Protein AF-A0A7V5NB70-F1 (afdb_monomer_lite)

pLDDT: mean 88.49, std 13.44, range [43.94, 98.56]

Structure (mmCIF, N/CA/C/O backbone):
data_AF-A0A7V5NB70-F1
#
_entry.id   AF-A0A7V5NB70-F1
#
loop_
_atom_site.group_PDB
_atom_site.id
_atom_site.type_symbol
_atom_site.label_atom_id
_atom_site.label_alt_id
_atom_site.label_comp_id
_atom_site.label_asym_id
_atom_site.label_entity_id
_atom_site.label_seq_id
_atom_site.pdbx_PDB_ins_code
_atom_site.Cartn_x
_atom_site.Cartn_y
_atom_site.Cartn_z
_atom_site.occupancy
_atom_site.B_iso_or_equiv
_atom_site.auth_seq_id
_atom_site.auth_comp_id
_atom_site.auth_asym_id
_atom_site.auth_atom_id
_atom_site.pdbx_PDB_model_num
ATOM 1 N N . MET A 1 1 ? -14.760 -0.299 61.548 1.00 48.09 1 MET A N 1
ATOM 2 C CA . MET A 1 1 ? -14.902 -1.363 60.528 1.00 48.09 1 MET A CA 1
ATOM 3 C C . MET A 1 1 ? -13.536 -1.538 59.882 1.00 48.09 1 MET A C 1
ATOM 5 O O . MET A 1 1 ? -13.104 -0.614 59.210 1.00 48.09 1 MET A O 1
ATOM 9 N N . SER A 1 2 ? -12.818 -2.623 60.186 1.00 69.44 2 SER A N 1
ATOM 10 C CA . SER A 1 2 ? -11.450 -2.860 59.695 1.00 69.44 2 SER A CA 1
ATOM 11 C C . SER A 1 2 ? -11.445 -3.255 58.216 1.00 69.44 2 SER A C 1
ATOM 13 O O . SER A 1 2 ? -12.405 -3.852 57.715 1.00 69.44 2 SER A O 1
ATOM 15 N N . LEU A 1 3 ? -10.385 -2.895 57.488 1.00 78.44 3 LEU A N 1
ATOM 16 C CA . LEU A 1 3 ? -10.242 -3.279 56.084 1.00 78.44 3 LEU A CA 1
ATOM 17 C C . LEU A 1 3 ? -9.806 -4.750 55.989 1.00 78.44 3 LEU A C 1
ATOM 19 O O . LEU A 1 3 ? -8.885 -5.192 56.665 1.00 78.44 3 LEU A O 1
ATOM 23 N N . LEU A 1 4 ? -10.446 -5.528 55.110 1.00 85.19 4 LEU A N 1
ATOM 24 C CA . LEU A 1 4 ? -10.003 -6.899 54.826 1.00 85.19 4 LEU A CA 1
ATOM 25 C C . LEU A 1 4 ? -8.572 -6.883 54.245 1.00 85.19 4 LEU A C 1
ATOM 27 O O . LEU A 1 4 ? -8.359 -6.245 53.212 1.00 85.19 4 LEU A O 1
ATOM 31 N N . TYR A 1 5 ? -7.625 -7.584 54.873 1.00 90.44 5 TYR A N 1
ATOM 32 C CA . TYR A 1 5 ? -6.193 -7.543 54.524 1.00 90.44 5 TYR A CA 1
ATOM 33 C C . TYR A 1 5 ? -5.637 -6.110 54.494 1.00 90.44 5 TYR A C 1
ATOM 35 O O . TYR A 1 5 ? -5.127 -5.634 53.476 1.00 90.44 5 TYR A O 1
ATOM 43 N N . GLU A 1 6 ? -5.858 -5.367 55.579 1.00 91.06 6 GLU A N 1
ATOM 44 C CA . GLU A 1 6 ? -5.493 -3.954 55.692 1.00 91.06 6 GLU A CA 1
ATOM 45 C C . GLU A 1 6 ? -3.995 -3.723 55.478 1.00 91.06 6 GLU A C 1
ATOM 47 O O . GLU A 1 6 ? -3.623 -2.963 54.583 1.00 91.06 6 GLU A O 1
ATOM 52 N N . LYS A 1 7 ? -3.147 -4.432 56.232 1.00 93.31 7 LYS A N 1
ATOM 53 C CA . LYS A 1 7 ? -1.685 -4.312 56.162 1.00 93.31 7 LYS A CA 1
ATOM 54 C C . LYS A 1 7 ? -1.169 -4.588 54.749 1.00 93.31 7 LYS A C 1
ATOM 56 O O . LYS A 1 7 ? -0.453 -3.772 54.179 1.00 93.31 7 LYS A O 1
ATOM 61 N N . GLU A 1 8 ? -1.591 -5.696 54.150 1.00 94.62 8 GLU A N 1
ATOM 62 C CA . GLU A 1 8 ? -1.197 -6.083 52.795 1.00 94.62 8 GLU A CA 1
ATOM 63 C C . GLU A 1 8 ? -1.700 -5.075 51.759 1.00 94.62 8 GLU A C 1
ATOM 65 O O . GLU A 1 8 ? -0.982 -4.725 50.826 1.00 94.62 8 GLU A O 1
ATOM 70 N N . SER A 1 9 ? -2.922 -4.560 51.931 1.00 95.25 9 SER A N 1
ATOM 71 C CA . SER A 1 9 ? -3.478 -3.530 51.050 1.00 95.25 9 SER A CA 1
ATOM 72 C C . SER A 1 9 ? -2.650 -2.243 51.084 1.00 95.25 9 SER A C 1
ATOM 74 O O . SER A 1 9 ? -2.487 -1.606 50.040 1.00 95.25 9 SER A O 1
ATOM 76 N N . TYR A 1 10 ? -2.143 -1.846 52.255 1.00 95.81 10 TYR A N 1
ATOM 77 C CA . TYR A 1 10 ? -1.253 -0.693 52.389 1.00 95.81 10 TYR A CA 1
ATOM 78 C C . TYR A 1 10 ? 0.088 -0.935 51.696 1.00 95.81 10 TYR A C 1
ATOM 80 O O . TYR A 1 10 ? 0.505 -0.092 50.899 1.00 95.81 10 TYR A O 1
ATOM 88 N N . GLU A 1 11 ? 0.709 -2.096 51.909 1.00 97.12 11 GLU A N 1
ATOM 89 C CA . GLU A 1 11 ? 1.990 -2.426 51.277 1.00 97.12 11 GLU A CA 1
ATOM 90 C C . GLU A 1 11 ? 1.893 -2.521 49.753 1.00 97.12 11 GLU A C 1
ATOM 92 O O . GLU A 1 11 ? 2.720 -1.945 49.048 1.00 97.12 11 GLU A O 1
ATOM 97 N N . ILE A 1 12 ? 0.839 -3.154 49.222 1.00 97.31 12 ILE A N 1
ATOM 98 C CA . ILE A 1 12 ? 0.608 -3.247 47.772 1.00 97.31 12 ILE A CA 1
ATOM 99 C C . ILE A 1 12 ? 0.463 -1.853 47.158 1.00 97.31 12 ILE A C 1
ATOM 101 O O . ILE A 1 12 ? 1.056 -1.553 46.120 1.00 97.31 12 ILE A O 1
ATOM 105 N N . ARG A 1 13 ? -0.313 -0.969 47.795 1.00 97.44 13 ARG A N 1
ATOM 106 C CA . ARG A 1 13 ? -0.483 0.407 47.308 1.00 97.44 13 ARG A CA 1
ATOM 107 C C . ARG A 1 13 ? 0.825 1.183 47.375 1.00 97.44 13 ARG A C 1
ATOM 109 O O . ARG A 1 13 ? 1.147 1.876 46.413 1.00 97.44 13 ARG A O 1
ATOM 116 N N . GLY A 1 14 ? 1.563 1.053 48.475 1.00 96.62 14 GLY A N 1
ATOM 117 C CA . GLY A 1 14 ? 2.875 1.668 48.654 1.00 96.62 14 GLY A CA 1
ATOM 118 C C . GLY A 1 14 ? 3.860 1.241 47.567 1.00 96.62 14 GLY A C 1
ATOM 119 O O . GLY A 1 14 ? 4.487 2.101 46.953 1.00 96.62 14 GLY A O 1
ATOM 120 N N . ALA A 1 15 ? 3.919 -0.059 47.267 1.00 97.31 15 ALA A N 1
ATOM 121 C CA . ALA A 1 15 ? 4.733 -0.610 46.187 1.00 97.31 15 ALA A CA 1
ATOM 122 C C . ALA A 1 15 ? 4.370 0.010 44.832 1.00 97.31 15 ALA A C 1
ATOM 124 O O . ALA A 1 15 ? 5.238 0.489 44.110 1.00 97.31 15 ALA A O 1
ATOM 125 N N . CYS A 1 16 ? 3.077 0.090 44.511 1.00 97.06 16 CYS A N 1
ATOM 126 C CA . CYS A 1 16 ? 2.624 0.668 43.246 1.00 97.06 16 CYS A CA 1
ATOM 127 C C . CYS A 1 16 ? 2.989 2.150 43.105 1.00 97.06 16 CYS A C 1
ATOM 129 O O . CYS A 1 16 ?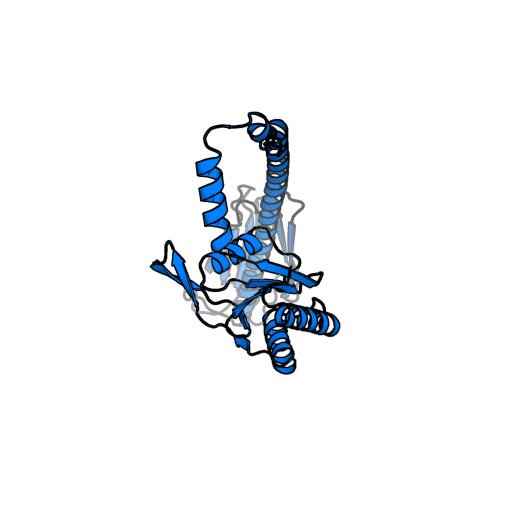 3.399 2.575 42.028 1.00 97.06 16 CYS A O 1
ATOM 131 N N . PHE A 1 17 ? 2.859 2.938 44.177 1.00 96.75 17 PHE A N 1
ATOM 132 C CA . PHE A 1 17 ? 3.277 4.342 44.167 1.00 96.75 17 PHE A CA 1
ATOM 133 C C . PHE A 1 17 ? 4.790 4.495 44.014 1.00 96.75 17 PHE A C 1
ATOM 135 O O . PHE A 1 17 ? 5.224 5.388 43.291 1.00 96.75 17 PHE A O 1
ATOM 142 N N . TRP A 1 18 ? 5.578 3.629 44.656 1.00 95.88 18 TRP A N 1
ATOM 143 C CA . TRP A 1 18 ? 7.033 3.629 44.519 1.00 95.88 18 TRP A CA 1
ATOM 144 C C . TRP A 1 18 ? 7.457 3.345 43.076 1.00 95.88 18 TRP A C 1
ATOM 146 O O . TRP A 1 18 ? 8.165 4.148 42.476 1.00 95.88 18 TRP A O 1
ATOM 156 N N . ILE A 1 19 ? 6.923 2.273 42.479 1.00 94.75 19 ILE A N 1
ATOM 157 C CA . ILE A 1 19 ? 7.176 1.926 41.074 1.00 94.75 19 ILE A CA 1
ATOM 158 C C . ILE A 1 19 ? 6.726 3.047 40.135 1.00 94.75 19 ILE A C 1
ATOM 160 O O . ILE A 1 19 ? 7.449 3.405 39.214 1.00 94.75 19 ILE A O 1
ATOM 164 N N . TRP A 1 20 ? 5.560 3.648 40.371 1.00 94.44 20 TRP A N 1
ATOM 165 C CA . TRP A 1 20 ? 5.088 4.757 39.544 1.00 94.44 20 TRP A CA 1
ATOM 166 C C . TRP A 1 20 ? 5.986 5.994 39.632 1.00 94.44 20 TRP A C 1
ATOM 168 O O . TRP A 1 20 ? 6.194 6.659 38.621 1.00 94.44 20 TRP A O 1
ATOM 178 N N . LYS A 1 21 ? 6.523 6.304 40.818 1.00 92.94 21 LYS A N 1
ATOM 179 C CA . LYS A 1 21 ? 7.452 7.425 41.008 1.00 92.94 21 LYS A CA 1
ATOM 180 C C . LYS A 1 21 ? 8.759 7.213 40.240 1.00 92.94 21 LYS A C 1
ATOM 182 O O . LYS A 1 21 ? 9.292 8.179 39.710 1.00 92.94 21 LYS A O 1
ATOM 187 N N . GLU A 1 22 ? 9.237 5.974 40.185 1.00 91.31 22 GLU A N 1
ATOM 188 C CA . GLU A 1 22 ? 10.497 5.617 39.528 1.00 91.31 22 GLU A CA 1
ATOM 189 C C . GLU A 1 22 ? 10.354 5.496 38.000 1.00 91.31 22 GLU A C 1
ATOM 191 O O . GLU A 1 22 ? 11.174 6.014 37.249 1.00 91.31 22 GLU A O 1
ATOM 196 N N . PHE A 1 23 ? 9.293 4.834 37.524 1.00 85.56 23 PHE A N 1
ATOM 197 C CA . PHE A 1 23 ? 9.146 4.447 36.114 1.00 85.56 23 PHE A CA 1
ATOM 198 C C . PHE A 1 23 ? 8.130 5.295 35.328 1.00 85.56 23 PHE A C 1
ATOM 200 O O . PHE A 1 23 ? 8.196 5.372 34.100 1.00 85.56 23 PHE A O 1
ATOM 207 N N . GLY A 1 24 ? 7.156 5.926 35.987 1.00 83.12 24 GLY A N 1
ATOM 208 C CA . GLY A 1 24 ? 6.053 6.606 35.302 1.00 83.12 24 GLY A CA 1
ATOM 209 C C . GLY A 1 24 ? 5.276 5.684 34.346 1.00 83.12 24 GLY A C 1
ATOM 210 O O . GLY A 1 24 ? 5.093 4.496 34.611 1.00 83.12 24 GLY A O 1
ATOM 211 N N . SER A 1 25 ? 4.800 6.234 33.222 1.00 80.88 25 SER A N 1
ATOM 212 C CA . SER A 1 25 ? 3.939 5.539 32.245 1.00 80.88 25 SER A CA 1
ATOM 213 C C . SER A 1 25 ? 4.661 4.986 31.010 1.00 80.88 25 SER A C 1
ATOM 215 O O . SER A 1 25 ? 3.999 4.552 30.071 1.00 80.88 25 SER A O 1
ATOM 217 N N . ALA A 1 26 ? 5.993 5.070 30.942 1.00 76.31 26 ALA A N 1
ATOM 218 C CA . ALA A 1 26 ? 6.741 4.861 29.694 1.00 76.31 26 ALA A CA 1
ATOM 219 C C . ALA A 1 26 ? 7.169 3.403 29.439 1.00 76.31 26 ALA A C 1
ATOM 221 O O . ALA A 1 26 ? 7.707 3.088 28.377 1.00 76.31 26 ALA A O 1
ATOM 222 N N . PHE A 1 27 ? 6.954 2.507 30.402 1.00 87.31 27 PHE A N 1
ATOM 223 C CA . PHE A 1 27 ? 7.506 1.155 30.366 1.00 87.31 27 PHE A CA 1
ATOM 224 C C . PHE A 1 27 ? 6.474 0.108 29.950 1.00 87.31 27 PHE A C 1
ATOM 226 O O . PHE A 1 27 ? 5.284 0.211 30.240 1.00 87.31 27 PHE A O 1
ATOM 233 N N . LYS A 1 28 ? 6.960 -0.946 29.282 1.00 90.38 28 LYS A N 1
ATOM 234 C CA . LYS A 1 28 ? 6.149 -2.115 28.922 1.00 90.38 28 LYS A CA 1
ATOM 235 C C . LYS A 1 28 ? 5.621 -2.804 30.183 1.00 90.38 28 LYS A C 1
ATOM 237 O O . LYS A 1 28 ? 6.343 -2.923 31.172 1.00 90.38 28 LYS A O 1
ATOM 242 N N . GLU A 1 29 ? 4.409 -3.349 30.096 1.00 91.56 29 GLU A N 1
ATOM 243 C CA . GLU A 1 29 ? 3.735 -4.057 31.195 1.00 91.56 29 GLU A CA 1
ATOM 244 C C . GLU A 1 29 ? 4.616 -5.136 31.837 1.00 91.56 29 GLU A C 1
ATOM 246 O O . GLU A 1 29 ? 4.706 -5.210 33.055 1.00 91.56 29 GLU A O 1
ATOM 251 N N . SER A 1 30 ? 5.357 -5.901 31.031 1.00 92.88 30 SER A N 1
ATOM 252 C CA . SER A 1 30 ? 6.255 -6.957 31.513 1.00 92.88 30 SER A CA 1
ATOM 253 C C . SER A 1 30 ? 7.435 -6.454 32.351 1.00 92.88 30 SER A C 1
ATOM 255 O O . SER A 1 30 ? 7.943 -7.189 33.194 1.00 92.88 30 SER A O 1
ATOM 257 N N . ILE A 1 31 ? 7.891 -5.218 32.132 1.00 93.56 31 ILE A N 1
ATOM 258 C CA . ILE A 1 31 ? 8.956 -4.599 32.933 1.00 93.56 31 ILE A CA 1
ATOM 259 C C . ILE A 1 31 ? 8.376 -4.158 34.277 1.00 93.56 31 ILE A C 1
ATOM 261 O O . ILE A 1 31 ? 8.946 -4.455 35.325 1.00 93.56 31 ILE A O 1
ATOM 265 N N . ILE A 1 32 ? 7.209 -3.511 34.242 1.00 94.50 32 ILE A N 1
ATOM 266 C CA . ILE A 1 32 ? 6.489 -3.056 35.436 1.00 94.50 32 ILE A CA 1
ATOM 267 C C . ILE A 1 32 ? 6.098 -4.246 36.319 1.00 94.50 32 ILE A C 1
ATOM 269 O O . ILE A 1 32 ? 6.251 -4.188 37.536 1.00 94.50 32 ILE A O 1
ATOM 273 N N . ASP A 1 33 ? 5.647 -5.343 35.715 1.00 94.75 33 ASP A N 1
ATOM 274 C CA . ASP A 1 33 ? 5.276 -6.575 36.409 1.00 94.75 33 ASP A CA 1
ATOM 275 C C . ASP A 1 33 ? 6.451 -7.188 37.192 1.00 94.75 33 ASP A C 1
ATOM 277 O O . ASP A 1 33 ? 6.305 -7.561 38.364 1.00 94.75 33 ASP A O 1
ATOM 281 N N . LYS A 1 34 ? 7.643 -7.230 36.583 1.00 95.31 34 LYS A N 1
ATOM 282 C CA . LYS A 1 34 ? 8.873 -7.677 37.252 1.00 95.31 34 LYS A CA 1
ATOM 283 C C . LYS A 1 34 ? 9.265 -6.731 38.382 1.00 95.31 34 LYS A C 1
ATOM 285 O O . LYS A 1 34 ? 9.475 -7.186 39.501 1.00 95.31 34 LYS A O 1
ATOM 290 N N . ALA A 1 35 ? 9.279 -5.424 38.122 1.00 95.19 35 ALA A N 1
ATOM 291 C CA . ALA A 1 35 ? 9.637 -4.424 39.125 1.00 95.19 35 ALA A CA 1
ATOM 292 C C . ALA A 1 35 ? 8.691 -4.456 40.340 1.00 95.19 35 ALA A C 1
ATOM 294 O O . ALA A 1 35 ? 9.138 -4.400 41.484 1.00 95.19 35 ALA A O 1
ATOM 295 N N . LEU A 1 36 ? 7.384 -4.619 40.106 1.00 96.19 36 LEU A N 1
ATOM 296 C CA . LEU A 1 36 ? 6.410 -4.750 41.186 1.00 96.19 36 LEU A CA 1
ATOM 297 C C . LEU A 1 36 ? 6.621 -6.035 41.997 1.00 96.19 36 LEU A C 1
ATOM 299 O O . LEU A 1 36 ? 6.418 -6.015 43.206 1.00 96.19 36 LEU A O 1
ATOM 303 N N . THR A 1 37 ? 7.033 -7.135 41.362 1.00 97.12 37 THR A N 1
ATOM 304 C CA . THR A 1 37 ? 7.363 -8.381 42.078 1.00 97.12 37 THR A CA 1
ATOM 305 C C . THR A 1 37 ? 8.467 -8.138 43.099 1.00 97.12 37 THR A C 1
ATOM 307 O O . THR A 1 37 ? 8.270 -8.422 44.278 1.00 97.12 37 THR A O 1
ATOM 310 N N . GLU A 1 38 ? 9.587 -7.563 42.660 1.00 97.38 38 GLU A N 1
ATOM 311 C CA . GLU A 1 38 ? 10.740 -7.285 43.522 1.00 97.38 38 GLU A CA 1
ATOM 312 C C . GLU A 1 38 ? 10.369 -6.345 44.675 1.00 97.38 38 GLU A C 1
ATOM 314 O O . GLU A 1 38 ? 10.707 -6.598 45.830 1.00 97.38 38 GLU A O 1
ATOM 319 N N . GLU A 1 39 ? 9.596 -5.292 44.395 1.00 97.19 39 GLU A N 1
ATOM 320 C CA . GLU A 1 39 ? 9.185 -4.330 45.420 1.00 97.19 39 GLU A CA 1
ATOM 321 C C . GLU A 1 39 ? 8.223 -4.937 46.454 1.00 97.19 39 GLU A C 1
ATOM 323 O O . GLU A 1 39 ? 8.312 -4.623 47.643 1.00 97.19 39 GLU A O 1
ATOM 328 N N . LEU A 1 40 ? 7.313 -5.824 46.037 1.00 97.38 40 LEU A N 1
ATOM 329 C CA . LEU A 1 40 ? 6.420 -6.533 46.957 1.00 97.38 40 LEU A CA 1
ATOM 330 C C . LEU A 1 40 ? 7.192 -7.538 47.828 1.00 97.38 40 LEU A C 1
ATOM 332 O O . LEU A 1 40 ? 6.956 -7.593 49.037 1.00 97.38 40 LEU A O 1
ATOM 336 N N . LEU A 1 41 ? 8.140 -8.283 47.247 1.00 96.88 41 LEU A N 1
ATOM 337 C CA . LEU A 1 41 ? 9.017 -9.196 47.991 1.00 96.88 41 LEU A CA 1
ATOM 338 C C . LEU A 1 41 ? 9.869 -8.435 49.017 1.00 96.88 41 LEU A C 1
ATOM 340 O O . LEU A 1 41 ? 9.935 -8.830 50.181 1.00 96.88 41 LEU A O 1
ATOM 344 N N . ARG A 1 42 ? 10.446 -7.291 48.626 1.00 96.44 42 ARG A N 1
ATOM 345 C CA . ARG A 1 42 ? 11.231 -6.409 49.509 1.00 96.44 42 ARG A CA 1
ATOM 346 C C . ARG A 1 42 ? 10.427 -5.897 50.707 1.00 96.44 42 ARG A C 1
ATOM 348 O O . ARG A 1 42 ? 10.988 -5.678 51.777 1.00 96.44 42 ARG A O 1
ATOM 355 N N . ARG A 1 43 ? 9.111 -5.731 50.550 1.00 96.44 43 ARG A N 1
ATOM 356 C CA . ARG A 1 43 ? 8.170 -5.348 51.620 1.00 96.44 43 ARG A CA 1
ATOM 357 C C . ARG A 1 43 ? 7.736 -6.521 52.507 1.00 96.44 43 ARG A C 1
ATOM 359 O O . ARG A 1 43 ? 6.870 -6.355 53.363 1.00 96.44 43 ARG A O 1
ATOM 366 N N . GLY A 1 44 ? 8.326 -7.702 52.319 1.00 94.50 44 GLY A N 1
ATOM 367 C CA . GLY A 1 44 ? 8.055 -8.897 53.117 1.00 94.50 44 GLY A CA 1
ATOM 368 C C . GLY A 1 44 ? 6.756 -9.612 52.744 1.00 94.50 44 GLY A C 1
ATOM 369 O O . GLY A 1 44 ? 6.223 -10.366 53.557 1.00 94.50 44 GLY A O 1
ATOM 370 N N . LEU A 1 45 ? 6.218 -9.371 51.545 1.00 96.56 45 LEU A N 1
ATOM 371 C CA . LEU A 1 45 ? 5.043 -10.079 51.042 1.00 96.56 45 LEU A CA 1
ATOM 372 C C . LEU A 1 45 ? 5.468 -11.317 50.248 1.00 96.56 45 LEU A C 1
ATOM 374 O O . LEU A 1 45 ? 6.416 -11.271 49.471 1.00 96.56 45 LEU A O 1
ATOM 378 N N . LYS A 1 46 ? 4.723 -12.415 50.381 1.00 96.69 46 LYS A N 1
ATOM 379 C CA . LYS A 1 46 ? 4.856 -13.586 49.509 1.00 96.69 46 LYS A CA 1
ATOM 380 C C . LYS A 1 46 ? 4.166 -13.285 48.182 1.00 96.69 46 LYS A C 1
ATOM 382 O O . LYS A 1 46 ? 2.986 -12.933 48.185 1.00 96.69 46 LYS A O 1
ATOM 387 N N . VAL A 1 47 ? 4.867 -13.457 47.064 1.00 96.38 47 VAL A N 1
ATOM 388 C CA . VAL A 1 47 ? 4.332 -13.207 45.718 1.00 96.38 47 VAL A CA 1
ATOM 389 C C . VAL A 1 47 ? 4.473 -14.457 44.862 1.00 96.38 47 VAL A C 1
ATOM 391 O O . VAL A 1 47 ? 5.568 -14.988 44.705 1.00 96.38 47 VAL A O 1
ATOM 394 N N . GLU A 1 48 ? 3.367 -14.905 44.278 1.00 95.31 48 GLU A N 1
ATOM 395 C CA . GLU A 1 48 ? 3.341 -15.984 43.294 1.00 95.31 48 GLU A CA 1
ATOM 396 C C . GLU A 1 48 ? 2.878 -15.428 41.950 1.00 95.31 48 GLU A C 1
ATOM 398 O O . GLU A 1 48 ? 1.725 -15.022 41.796 1.00 95.31 48 GLU A O 1
ATOM 403 N N . ASN A 1 49 ? 3.791 -15.388 40.982 1.00 91.38 49 ASN A N 1
ATOM 404 C CA . ASN A 1 49 ? 3.507 -14.890 39.641 1.00 91.38 49 ASN A CA 1
ATOM 405 C C . ASN A 1 49 ? 2.820 -15.965 38.802 1.00 91.38 49 ASN A C 1
ATOM 407 O O . ASN A 1 49 ? 3.222 -17.127 38.838 1.00 91.38 49 ASN A O 1
ATOM 411 N N . GLN A 1 50 ? 1.810 -15.565 38.027 1.00 86.25 50 GLN A N 1
ATOM 412 C CA . GLN A 1 50 ? 1.151 -16.407 37.022 1.00 86.25 50 GLN A CA 1
ATOM 413 C C . GLN A 1 50 ? 0.677 -17.775 37.552 1.00 86.25 50 GLN A C 1
ATOM 415 O O . GLN A 1 50 ? 0.641 -18.778 36.832 1.00 86.25 50 GLN A O 1
ATOM 420 N N . LYS A 1 51 ? 0.275 -17.833 38.826 1.00 89.25 51 LYS A N 1
ATOM 421 C CA . LYS A 1 51 ? -0.269 -19.047 39.441 1.00 89.25 51 LYS A CA 1
ATOM 422 C C . LYS A 1 51 ? -1.647 -19.356 38.872 1.00 89.25 51 LYS A C 1
ATOM 424 O O . LYS A 1 51 ? -2.567 -18.550 38.968 1.00 89.25 51 LYS A O 1
ATOM 429 N N . ARG A 1 52 ? -1.814 -20.561 38.329 1.00 91.19 52 ARG A N 1
ATOM 430 C CA . ARG A 1 52 ? -3.110 -21.056 37.852 1.00 91.19 52 ARG A CA 1
ATOM 431 C C . ARG A 1 52 ? -4.059 -21.277 39.031 1.00 91.19 52 ARG A C 1
ATOM 433 O O . ARG A 1 52 ? -3.751 -22.054 39.931 1.00 91.19 52 ARG A O 1
ATOM 440 N N . ILE A 1 53 ? -5.220 -20.627 38.995 1.00 91.44 53 ILE A N 1
ATOM 441 C CA . ILE A 1 53 ? -6.278 -20.760 40.001 1.00 91.44 53 ILE A CA 1
ATOM 442 C C . ILE A 1 53 ? -7.558 -21.324 39.402 1.00 91.44 53 ILE A C 1
ATOM 444 O O . ILE A 1 53 ? -7.860 -21.130 38.224 1.00 91.44 53 ILE A O 1
ATOM 448 N N . ASP A 1 54 ? -8.335 -21.993 40.245 1.00 92.06 54 ASP A N 1
ATOM 449 C CA . ASP A 1 54 ? -9.600 -22.603 39.857 1.00 92.06 54 ASP A CA 1
ATOM 450 C C . ASP A 1 54 ? -10.749 -21.590 39.862 1.00 92.06 54 ASP A C 1
ATOM 452 O O . ASP A 1 54 ? -10.869 -20.749 40.759 1.00 92.06 54 ASP A O 1
ATOM 456 N N . ILE A 1 55 ? -11.619 -21.706 38.857 1.00 91.50 55 ILE A N 1
ATOM 457 C CA . ILE A 1 55 ? -12.855 -20.936 38.729 1.00 91.50 55 ILE A CA 1
ATOM 458 C C . ILE A 1 55 ? -14.050 -21.855 38.960 1.00 91.50 55 ILE A C 1
ATOM 460 O O . ILE A 1 55 ? -14.158 -22.931 38.365 1.00 91.50 55 ILE A O 1
ATOM 464 N N . PHE A 1 56 ? -14.969 -21.397 39.804 1.00 85.06 56 PHE A N 1
ATOM 465 C CA . PHE A 1 56 ? -16.133 -22.137 40.260 1.00 85.06 56 PHE A CA 1
ATOM 466 C C . PHE A 1 56 ? -17.435 -21.472 39.804 1.00 85.06 56 PHE A C 1
ATOM 468 O O . PHE A 1 56 ? -17.628 -20.262 39.941 1.00 85.06 56 PHE A O 1
ATOM 475 N N . TYR A 1 57 ? -18.372 -22.290 39.333 1.00 84.12 57 TYR A N 1
ATOM 476 C CA . TYR A 1 57 ? -19.773 -21.933 39.137 1.00 84.12 57 TYR A CA 1
ATOM 477 C C . TYR A 1 57 ? -20.619 -22.841 40.029 1.00 84.12 57 TYR A C 1
ATOM 479 O O . TYR A 1 57 ? -20.524 -24.059 39.919 1.00 84.12 57 TYR A O 1
ATOM 487 N N . GLN A 1 58 ? -21.406 -22.261 40.944 1.00 82.62 58 GLN A N 1
ATOM 488 C CA . GLN A 1 58 ? -22.211 -23.022 41.918 1.00 82.62 58 GLN A CA 1
ATOM 489 C C . GLN A 1 58 ? -21.399 -24.118 42.642 1.00 82.62 58 GLN A C 1
ATOM 491 O O . GLN A 1 58 ? -21.806 -25.271 42.714 1.00 82.62 58 GLN A O 1
ATOM 496 N N . SER A 1 59 ? -20.204 -23.766 43.129 1.00 81.25 59 SER A N 1
ATOM 497 C CA . SER A 1 59 ? -19.266 -24.682 43.809 1.00 81.25 59 SER A CA 1
ATOM 498 C C . SER A 1 59 ? -18.676 -25.808 42.945 1.00 81.25 59 SER A C 1
ATOM 500 O O . SER A 1 59 ? -17.820 -26.545 43.425 1.00 81.25 59 SER A O 1
ATOM 502 N N . LYS A 1 60 ? -19.036 -25.912 41.660 1.00 86.19 60 LYS A N 1
ATOM 503 C CA . LYS A 1 60 ? -18.402 -26.821 40.701 1.00 86.19 60 LYS A CA 1
ATOM 504 C C . LYS A 1 60 ? -17.259 -26.111 39.981 1.00 86.19 60 LYS A C 1
ATOM 506 O O . LYS A 1 60 ? -17.448 -25.016 39.453 1.00 86.19 60 LYS A O 1
ATOM 511 N N . LYS A 1 61 ? -16.079 -26.734 39.934 1.00 90.56 61 LYS A N 1
ATOM 512 C CA . LYS A 1 61 ? -14.953 -26.253 39.119 1.00 90.56 61 LYS A CA 1
ATOM 513 C C . LYS A 1 61 ? -15.340 -26.310 37.638 1.00 90.56 61 LYS A C 1
ATOM 515 O O . LYS A 1 61 ? -15.741 -27.363 37.151 1.00 90.56 61 LYS A O 1
ATOM 520 N N . VAL A 1 62 ? -15.224 -25.182 36.941 1.00 92.06 62 VAL A N 1
ATOM 521 C CA . VAL A 1 62 ? -15.598 -25.035 35.519 1.00 92.06 62 VAL A CA 1
ATOM 522 C C . VAL A 1 62 ? -14.446 -24.578 34.629 1.00 92.06 62 VAL A C 1
ATOM 524 O O . VAL A 1 62 ? -14.578 -24.574 33.411 1.00 92.06 62 VAL A O 1
ATOM 527 N N . GLY A 1 63 ? -13.311 -24.200 35.212 1.00 91.62 63 GLY A N 1
ATOM 528 C CA . GLY A 1 63 ? -12.146 -23.780 34.448 1.00 91.62 63 GLY A CA 1
ATOM 529 C C . GLY A 1 63 ? -11.029 -23.262 35.336 1.00 91.62 63 GLY A C 1
ATOM 530 O O . GLY A 1 63 ? -11.071 -23.401 36.560 1.00 91.62 63 GLY A O 1
ATOM 531 N N . THR A 1 64 ? -10.038 -22.648 34.698 1.00 92.44 64 THR A N 1
ATOM 532 C CA . THR A 1 64 ? -8.893 -22.042 35.378 1.00 92.44 64 THR A CA 1
ATOM 533 C C . THR A 1 64 ? -8.633 -20.640 34.856 1.00 92.44 64 THR A C 1
ATOM 535 O O . THR A 1 64 ? -8.818 -20.384 33.669 1.00 92.44 64 THR A O 1
ATOM 538 N N . TYR A 1 65 ? -8.153 -19.764 35.726 1.00 92.44 65 TYR A N 1
ATOM 539 C CA . TYR A 1 65 ? -7.711 -18.410 35.410 1.00 92.44 65 TYR A CA 1
ATOM 540 C C . TYR A 1 65 ? -6.281 -18.230 35.920 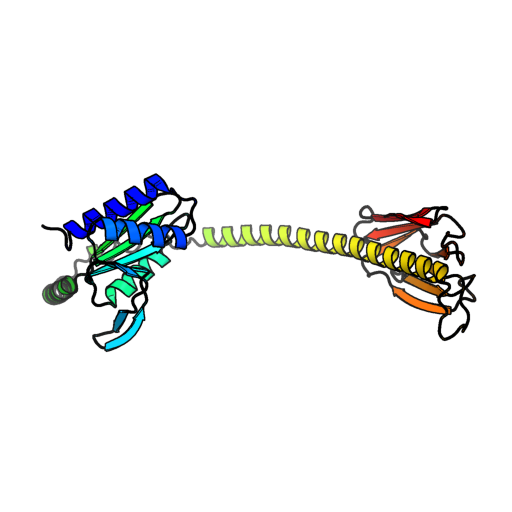1.00 92.44 65 TYR A C 1
ATOM 542 O O . TYR A 1 65 ? -5.883 -18.874 36.889 1.00 92.44 65 TYR A O 1
ATOM 550 N N . ILE A 1 66 ? -5.494 -17.402 35.244 1.00 93.44 66 ILE A N 1
ATOM 551 C CA . ILE A 1 66 ? -4.119 -17.094 35.630 1.00 93.44 66 ILE A CA 1
ATOM 552 C C . ILE A 1 66 ? -4.066 -15.579 35.860 1.00 93.44 66 ILE A C 1
ATOM 554 O O . ILE A 1 66 ? -3.987 -14.846 34.877 1.00 93.44 66 ILE A O 1
ATOM 558 N N . PRO A 1 67 ? -4.197 -15.098 37.109 1.00 93.00 67 PRO A N 1
ATOM 559 C CA . PRO A 1 67 ? -3.903 -13.707 37.446 1.00 93.00 67 PRO A CA 1
ATOM 560 C C . PRO A 1 67 ? -2.406 -13.427 37.279 1.00 93.00 67 PRO A C 1
ATOM 562 O O . PRO A 1 67 ? -1.588 -14.346 37.387 1.00 93.00 67 PRO A O 1
ATOM 565 N N . ASP A 1 68 ? -2.040 -12.156 37.112 1.00 94.00 68 ASP A N 1
ATOM 566 C CA . ASP A 1 68 ? -0.628 -11.769 37.035 1.00 94.00 68 ASP A CA 1
ATOM 567 C C . ASP A 1 68 ? 0.118 -12.150 38.315 1.00 94.00 68 ASP A C 1
ATOM 569 O O . ASP A 1 68 ? 1.193 -12.754 38.250 1.00 94.00 68 ASP A O 1
ATOM 573 N N . LYS A 1 69 ? -0.472 -11.860 39.487 1.00 95.44 69 LYS A N 1
ATOM 574 C CA . LYS A 1 69 ? 0.129 -12.195 40.787 1.00 95.44 69 LYS A CA 1
ATOM 575 C C . LYS A 1 69 ? -0.891 -12.611 41.835 1.00 95.44 69 LYS A C 1
ATOM 577 O O . LYS A 1 69 ? -2.024 -12.127 41.871 1.00 95.44 69 LYS A O 1
ATOM 582 N N . ILE A 1 70 ? -0.436 -13.448 42.759 1.00 96.12 70 ILE A N 1
ATOM 583 C CA . ILE A 1 70 ? -1.128 -13.772 44.004 1.00 96.12 70 ILE A CA 1
ATOM 584 C C . ILE A 1 70 ? -0.231 -13.375 45.168 1.00 96.12 70 ILE A C 1
ATOM 586 O O . ILE A 1 70 ? 0.907 -13.827 45.262 1.00 96.12 70 ILE A O 1
ATOM 590 N N . VAL A 1 71 ? -0.752 -12.532 46.057 1.00 96.56 71 VAL A N 1
ATOM 591 C CA . VAL A 1 71 ? -0.037 -12.045 47.238 1.00 96.56 71 VAL A CA 1
ATOM 592 C C . VAL A 1 71 ? -0.557 -12.739 48.493 1.00 96.56 71 VAL A C 1
ATOM 594 O O . VAL A 1 71 ? -1.771 -12.791 48.715 1.00 96.56 71 VAL A O 1
ATOM 597 N N . ASN A 1 72 ? 0.363 -13.273 49.304 1.00 95.31 72 ASN A N 1
ATOM 598 C CA . ASN A 1 72 ? 0.097 -13.992 50.560 1.00 95.31 72 ASN A CA 1
ATOM 599 C C . ASN A 1 72 ? -1.013 -15.053 50.434 1.00 95.31 72 ASN A C 1
ATOM 601 O O . ASN A 1 72 ? -1.864 -15.177 51.316 1.00 95.31 72 ASN A O 1
ATOM 605 N N . ASP A 1 73 ? -1.070 -15.752 49.293 1.00 92.81 73 ASP A N 1
ATOM 606 C CA . ASP A 1 73 ? -2.104 -16.750 48.971 1.00 92.81 73 ASP A CA 1
ATOM 607 C C . ASP A 1 73 ? -3.558 -16.252 49.114 1.00 92.81 73 ASP A C 1
ATOM 609 O O . ASP A 1 73 ? -4.490 -17.054 49.143 1.00 92.81 73 ASP A O 1
ATOM 613 N N . SER A 1 74 ? -3.778 -14.933 49.179 1.00 92.06 74 SER A N 1
ATOM 614 C CA . SER A 1 74 ? -5.053 -14.347 49.625 1.00 92.06 74 SER A CA 1
ATOM 615 C C . SER A 1 74 ? -5.554 -13.189 48.764 1.00 92.06 74 SER A C 1
ATOM 617 O O . SER A 1 74 ? -6.751 -12.886 48.782 1.00 92.06 74 SER A O 1
ATOM 619 N N . ILE A 1 75 ? -4.673 -12.545 47.994 1.00 95.56 75 ILE A N 1
ATOM 620 C CA . ILE A 1 75 ? -4.998 -11.342 47.222 1.00 95.56 75 ILE A CA 1
ATOM 621 C C . ILE A 1 75 ? -4.597 -11.535 45.767 1.00 95.56 75 ILE A C 1
ATOM 623 O O . ILE A 1 75 ? -3.437 -11.814 45.478 1.00 95.56 75 ILE A O 1
ATOM 627 N N . LEU A 1 76 ? -5.543 -11.334 44.852 1.00 95.25 76 LEU A N 1
ATOM 628 C CA . LEU A 1 76 ? -5.269 -11.333 43.415 1.00 95.25 76 LEU A CA 1
ATOM 629 C C . LEU A 1 76 ? -4.791 -9.955 42.958 1.00 95.25 76 LEU A C 1
ATOM 631 O O . LEU A 1 76 ? -5.375 -8.944 43.351 1.00 95.25 76 LEU A O 1
ATOM 635 N N . ILE A 1 77 ? -3.787 -9.901 42.092 1.00 97.12 77 ILE A N 1
ATOM 636 C CA . ILE A 1 77 ? -3.380 -8.678 41.401 1.00 97.12 77 ILE A CA 1
ATOM 637 C C . ILE A 1 77 ? -3.432 -8.933 39.898 1.00 97.12 77 ILE A C 1
ATOM 639 O O . ILE A 1 77 ? -2.865 -9.907 39.411 1.00 97.12 77 ILE A O 1
ATOM 643 N N . GLU A 1 78 ? -4.107 -8.029 39.195 1.00 96.50 78 GLU A N 1
ATOM 644 C CA . GLU A 1 78 ? -4.087 -7.905 37.740 1.00 96.50 78 GLU A CA 1
ATOM 645 C C . GLU A 1 78 ? -3.477 -6.544 37.391 1.00 96.50 78 GLU A C 1
ATOM 647 O O . GLU A 1 78 ? -3.934 -5.497 37.873 1.00 96.50 78 GLU A O 1
ATOM 652 N N . LEU A 1 79 ? -2.444 -6.566 36.561 1.00 95.56 79 LEU A N 1
ATOM 653 C CA . LEU A 1 79 ? -1.727 -5.412 36.058 1.00 95.56 79 LEU A CA 1
ATOM 654 C C . LEU A 1 79 ? -2.164 -5.083 34.635 1.00 95.56 79 LEU A C 1
ATOM 656 O O . LEU A 1 79 ? -2.589 -5.931 33.852 1.00 95.56 79 LEU A O 1
ATOM 660 N N . LYS A 1 80 ? -2.090 -3.794 34.320 1.00 94.94 80 LYS A N 1
ATOM 661 C CA . LYS A 1 80 ? -2.243 -3.239 32.980 1.00 94.94 80 LYS A CA 1
ATOM 662 C C . LYS A 1 80 ? -1.257 -2.085 32.814 1.00 94.94 80 LYS A C 1
ATOM 664 O O . LYS A 1 80 ? -1.027 -1.328 33.760 1.00 94.94 80 LYS A O 1
ATOM 669 N N . ALA A 1 81 ? -0.718 -1.909 31.615 1.00 93.56 81 ALA A N 1
ATOM 670 C CA . ALA A 1 81 ? 0.055 -0.725 31.237 1.00 93.56 81 ALA A CA 1
ATOM 671 C C . ALA A 1 81 ? -0.529 -0.099 29.964 1.00 93.56 81 ALA A C 1
ATOM 673 O O . ALA A 1 81 ? 0.023 -0.213 28.871 1.00 93.56 81 ALA A O 1
ATOM 674 N N . LYS A 1 82 ? -1.705 0.530 30.094 1.00 93.75 82 LYS A N 1
ATOM 675 C CA . LYS A 1 82 ? -2.410 1.176 28.975 1.00 93.75 82 LYS A CA 1
ATOM 676 C C . LYS A 1 82 ? -2.929 2.566 29.340 1.00 93.75 82 LYS A C 1
ATOM 678 O O . LYS A 1 82 ? -3.166 2.809 30.524 1.00 93.75 82 LYS A O 1
ATOM 683 N N . PRO A 1 83 ? -3.195 3.466 28.370 1.00 91.31 83 PRO A N 1
ATOM 684 C CA . PRO A 1 83 ? -3.558 4.857 28.662 1.00 91.31 83 PRO A CA 1
ATOM 685 C C . PRO A 1 83 ? -4.701 5.009 29.680 1.00 91.31 83 PRO A C 1
ATOM 687 O O . PRO A 1 83 ? -4.613 5.835 30.590 1.00 91.31 83 PRO A O 1
ATOM 690 N N . PHE A 1 84 ? -5.735 4.163 29.586 1.00 93.12 84 PHE A N 1
ATOM 691 C CA . PHE A 1 84 ? -6.855 4.101 30.528 1.00 93.12 84 PHE A CA 1
ATOM 692 C C . PHE A 1 84 ? -7.478 2.696 30.611 1.00 93.12 84 PHE A C 1
ATOM 694 O O . PHE A 1 84 ? -7.426 1.908 29.667 1.00 93.12 84 PHE A O 1
ATOM 701 N N . LEU A 1 85 ? -8.112 2.388 31.748 1.00 93.19 85 LEU A N 1
ATOM 702 C CA . LEU A 1 85 ? -8.918 1.176 31.930 1.00 93.19 85 LEU A CA 1
ATOM 703 C C . LEU A 1 85 ? -10.297 1.339 31.275 1.00 93.19 85 LEU A C 1
ATOM 705 O O . LEU A 1 85 ? -10.961 2.362 31.433 1.00 93.19 85 LEU A O 1
ATOM 709 N N . THR A 1 86 ? -10.746 0.304 30.577 1.00 94.25 86 THR A N 1
ATOM 710 C CA . THR A 1 86 ? -12.063 0.212 29.940 1.00 94.25 86 THR A CA 1
ATOM 711 C C . THR A 1 86 ? -13.072 -0.469 30.869 1.00 94.25 86 THR A C 1
ATOM 713 O O . THR A 1 86 ? -12.707 -1.202 31.789 1.00 94.25 86 THR A O 1
ATOM 716 N N . LYS A 1 87 ? -14.374 -0.307 30.591 1.00 91.25 87 LYS A N 1
ATOM 717 C CA . LYS A 1 87 ? -15.448 -1.029 31.301 1.00 91.25 87 LYS A CA 1
ATOM 718 C C . LYS A 1 87 ? -15.261 -2.553 31.258 1.00 91.25 87 LYS A C 1
ATOM 720 O O . LYS A 1 87 ? -15.605 -3.232 32.224 1.00 91.25 87 LYS A O 1
ATOM 725 N N . SER A 1 88 ? -14.717 -3.071 30.157 1.00 91.69 88 SER A N 1
ATOM 726 C CA . SER A 1 88 ? -14.475 -4.504 29.975 1.00 91.69 88 SER A CA 1
ATOM 727 C C . SER A 1 88 ? -13.452 -5.041 30.978 1.00 91.69 88 SER A C 1
ATOM 729 O O . SER A 1 88 ? -13.706 -6.071 31.595 1.00 91.69 88 SER A O 1
ATOM 731 N N . ASP A 1 89 ? -12.368 -4.301 31.241 1.00 92.38 89 ASP A N 1
ATOM 732 C CA . ASP A 1 89 ? -11.322 -4.724 32.188 1.00 92.38 89 ASP A CA 1
ATOM 733 C C . ASP A 1 89 ? -11.871 -4.872 33.605 1.00 92.38 89 ASP A C 1
ATOM 735 O O . ASP A 1 89 ? -11.647 -5.877 34.278 1.00 92.38 89 ASP A O 1
ATOM 739 N N . TYR A 1 90 ? -12.655 -3.881 34.040 1.00 93.56 90 TYR A N 1
ATOM 740 C CA . TYR A 1 90 ? -13.299 -3.913 35.349 1.00 93.56 90 TYR A CA 1
ATOM 741 C C . TYR A 1 90 ? -14.232 -5.118 35.481 1.00 93.56 90 TYR A C 1
ATOM 743 O O . TYR A 1 90 ? -14.194 -5.824 36.488 1.00 93.56 90 TYR A O 1
ATOM 751 N N . LEU A 1 91 ? -15.063 -5.365 34.463 1.00 92.69 91 LEU A N 1
ATOM 752 C CA . LEU A 1 91 ? -16.016 -6.473 34.472 1.00 92.69 91 LEU A CA 1
ATOM 753 C C . LEU A 1 91 ? -15.319 -7.832 34.432 1.00 92.69 91 LEU A C 1
ATOM 755 O O . LEU A 1 91 ? -15.736 -8.741 35.150 1.00 92.69 91 LEU A O 1
ATOM 759 N N . GLN A 1 92 ? -14.276 -7.980 33.617 1.00 92.88 92 GLN A N 1
ATOM 760 C CA . GLN A 1 92 ? -13.500 -9.210 33.521 1.00 92.88 92 GLN A CA 1
ATOM 761 C C . GLN A 1 92 ? -12.844 -9.534 34.865 1.00 92.88 92 GLN A C 1
ATOM 763 O O . GLN A 1 92 ? -13.075 -10.616 35.410 1.00 92.88 92 GLN A O 1
ATOM 768 N N . PHE A 1 93 ? -12.129 -8.569 35.447 1.00 94.88 93 PHE A N 1
ATOM 769 C CA . PHE A 1 93 ? -11.478 -8.728 36.743 1.00 94.88 93 PHE A CA 1
ATOM 770 C C . PHE A 1 93 ? -12.475 -9.112 37.846 1.00 94.88 93 PHE A C 1
ATOM 772 O O . PHE A 1 93 ? -12.282 -10.088 38.570 1.00 94.88 93 PHE A O 1
ATOM 779 N N . GLN A 1 94 ? -13.599 -8.391 37.945 1.00 93.31 94 GLN A N 1
ATOM 780 C CA . GLN A 1 94 ? -14.639 -8.680 38.936 1.00 93.31 94 GLN A CA 1
ATOM 781 C C . GLN A 1 94 ? -15.252 -10.074 38.770 1.00 93.31 94 GLN A C 1
ATOM 783 O O . GLN A 1 94 ? -15.554 -10.729 39.770 1.00 93.31 94 GLN A O 1
ATOM 788 N N . ARG A 1 95 ? -15.469 -10.530 37.529 1.00 91.19 95 ARG A N 1
ATOM 789 C CA . ARG A 1 95 ? -16.028 -11.859 37.244 1.00 91.19 95 ARG A CA 1
ATOM 790 C C . ARG A 1 95 ? -15.076 -12.966 37.682 1.00 91.19 95 ARG A C 1
ATOM 792 O O . ARG A 1 95 ? -15.533 -13.895 38.345 1.00 91.19 95 ARG A O 1
ATOM 799 N N . TYR A 1 96 ? -13.786 -12.845 37.375 1.00 91.25 96 TYR A N 1
ATOM 800 C CA . TYR A 1 96 ? -12.795 -13.833 37.800 1.00 91.25 96 TYR A CA 1
ATOM 801 C C . TYR A 1 96 ? -12.580 -13.829 39.311 1.00 91.25 96 TYR A C 1
ATOM 803 O O . TYR A 1 96 ? -12.621 -14.898 39.917 1.00 91.25 96 TYR A O 1
ATOM 811 N N . LEU A 1 97 ? -12.482 -12.654 39.945 1.00 92.75 97 LEU A N 1
ATOM 812 C CA . LEU A 1 97 ? -12.412 -12.563 41.406 1.00 92.75 97 LEU A CA 1
ATOM 813 C C . LEU A 1 97 ? -13.619 -13.259 42.055 1.00 92.75 97 LEU A C 1
ATOM 815 O O . LEU A 1 97 ? -13.448 -14.105 42.927 1.00 92.75 97 LEU A O 1
ATOM 819 N N . LYS A 1 98 ? -14.833 -12.982 41.561 1.00 90.06 98 LYS A N 1
ATOM 820 C CA . LYS A 1 98 ? -16.080 -13.605 42.032 1.00 90.06 98 LYS A CA 1
ATOM 821 C C . LYS A 1 98 ? -16.133 -15.122 41.815 1.00 90.06 98 LYS A C 1
ATOM 823 O O . LYS A 1 98 ? -16.747 -15.820 42.622 1.00 90.06 98 LYS A O 1
ATOM 828 N N . GLY A 1 99 ? -15.569 -15.606 40.711 1.00 88.50 99 GLY A N 1
ATOM 829 C CA . GLY A 1 99 ? -15.505 -17.029 40.377 1.00 88.50 99 GLY A CA 1
ATOM 830 C C . GLY A 1 99 ? -14.426 -17.791 41.147 1.00 88.50 99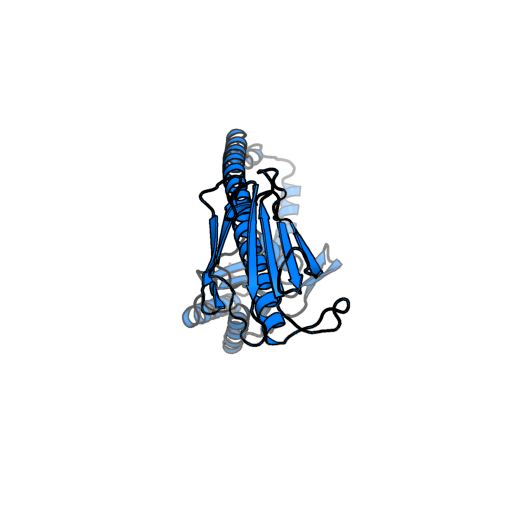 GLY A C 1
ATOM 831 O O . GLY A 1 99 ? -14.461 -19.015 41.181 1.00 88.50 99 GLY A O 1
ATOM 832 N N . SER A 1 100 ? -13.482 -17.091 41.769 1.00 90.25 100 SER A N 1
ATOM 833 C CA . SER A 1 100 ? -12.372 -17.690 42.506 1.00 90.25 100 SER A CA 1
ATOM 834 C C . SER A 1 100 ? -12.690 -17.917 43.996 1.00 90.25 100 SER A C 1
ATOM 836 O O . SER A 1 100 ? -13.756 -17.550 44.501 1.00 90.25 100 SER A O 1
ATOM 838 N N . ASN A 1 101 ? -11.736 -18.504 44.724 1.00 88.62 101 ASN A N 1
ATOM 839 C CA . ASN A 1 101 ? -11.784 -18.615 46.188 1.00 88.62 101 ASN A CA 1
ATOM 840 C C . ASN A 1 101 ? -11.216 -17.383 46.919 1.00 88.62 101 ASN A C 1
ATOM 842 O O . ASN A 1 101 ? -11.228 -17.340 48.148 1.00 88.62 101 ASN A O 1
ATOM 846 N N . TYR A 1 102 ? -10.763 -16.367 46.183 1.00 91.31 102 TYR A N 1
ATOM 847 C CA . TYR A 1 102 ? -10.168 -15.158 46.742 1.00 91.31 102 TYR A CA 1
ATOM 848 C C . TYR A 1 102 ? -11.235 -14.099 47.034 1.00 91.31 102 TYR A C 1
ATOM 850 O O . TYR A 1 102 ? -12.147 -13.863 46.242 1.00 91.31 102 TYR A O 1
ATOM 858 N N . LYS A 1 103 ? -11.114 -13.434 48.188 1.00 92.00 103 LYS A N 1
ATOM 859 C CA . LYS A 1 103 ? -12.063 -12.394 48.630 1.00 92.00 103 LYS A CA 1
ATOM 860 C C . LYS A 1 103 ? -11.637 -10.984 48.237 1.00 92.00 103 LYS A C 1
ATOM 862 O O . LYS A 1 103 ? -12.479 -10.090 48.180 1.00 92.00 103 LYS A O 1
ATOM 867 N N . LEU A 1 104 ? -10.345 -10.765 48.010 1.00 94.69 104 LEU A N 1
ATOM 868 C CA . LEU A 1 104 ? -9.779 -9.458 47.701 1.00 94.69 104 LEU A CA 1
ATOM 869 C C . LEU A 1 104 ? -8.977 -9.527 46.406 1.00 94.69 104 LEU A C 1
ATOM 871 O O . LEU A 1 104 ? -8.213 -10.465 46.188 1.00 94.69 104 LEU A O 1
ATOM 875 N N . GLY A 1 105 ? -9.109 -8.493 45.583 1.00 96.56 105 GLY A N 1
ATOM 876 C CA . GLY A 1 105 ? -8.216 -8.307 44.456 1.00 96.56 105 GLY A CA 1
ATOM 877 C C . GLY A 1 105 ? -7.979 -6.843 44.100 1.00 96.56 105 GLY A C 1
ATOM 878 O O . GLY A 1 105 ? -8.803 -5.970 44.395 1.00 96.56 105 GLY A O 1
ATOM 879 N N . PHE A 1 106 ? -6.848 -6.591 43.448 1.00 97.69 106 PHE A N 1
ATOM 880 C CA . PHE A 1 106 ? -6.454 -5.305 42.899 1.00 97.69 106 PHE A CA 1
ATOM 881 C C . PHE A 1 106 ? -6.373 -5.361 41.376 1.00 97.69 106 PHE A C 1
ATOM 883 O O . PHE A 1 106 ? -5.655 -6.184 40.820 1.00 97.69 106 PHE A O 1
ATOM 890 N N . LEU A 1 107 ? -7.070 -4.436 40.720 1.00 97.69 107 LEU A N 1
ATOM 891 C CA . LEU A 1 107 ? -6.844 -4.105 39.318 1.00 97.69 107 LEU A CA 1
ATOM 892 C C . LEU A 1 107 ? -6.031 -2.814 39.268 1.00 97.69 107 LEU A C 1
ATOM 894 O O . LEU A 1 107 ? -6.492 -1.768 39.746 1.00 97.69 107 LEU A O 1
ATOM 898 N N . ILE A 1 108 ? -4.825 -2.895 38.719 1.00 97.81 108 ILE A N 1
ATOM 899 C CA . ILE A 1 108 ? -3.834 -1.823 38.761 1.00 97.81 108 ILE A CA 1
ATOM 900 C C . ILE A 1 108 ? -3.445 -1.462 37.336 1.00 97.81 108 ILE A C 1
ATOM 902 O O . ILE A 1 108 ? -3.077 -2.326 36.551 1.00 97.81 108 ILE A O 1
ATOM 906 N N . ASN A 1 109 ? -3.526 -0.179 36.997 1.00 96.81 109 ASN A N 1
ATOM 907 C CA . ASN A 1 109 ? -3.104 0.321 35.696 1.00 96.81 109 ASN A CA 1
ATOM 908 C C . ASN A 1 109 ? -2.003 1.365 35.851 1.00 96.81 109 ASN A C 1
ATOM 910 O O . ASN A 1 109 ? -2.251 2.443 36.400 1.00 96.81 109 ASN A O 1
ATOM 914 N N . PHE A 1 110 ? -0.829 1.058 35.312 1.00 95.81 110 PHE A N 1
ATOM 915 C CA . PHE A 1 110 ? 0.288 1.981 35.126 1.00 95.81 110 PHE A CA 1
ATOM 916 C C . PHE A 1 110 ? 0.137 2.680 33.762 1.00 95.81 110 PHE A C 1
ATOM 918 O O . PHE A 1 110 ? 0.925 2.483 32.844 1.00 95.81 110 PHE A O 1
ATOM 925 N N . GLY A 1 111 ? -0.965 3.423 33.610 1.00 91.56 111 GLY A N 1
ATOM 926 C CA . GLY A 1 111 ? -1.315 4.166 32.391 1.00 91.56 111 GLY A CA 1
ATOM 927 C C . GLY A 1 111 ? -0.815 5.602 32.414 1.00 91.56 111 GLY A C 1
ATOM 928 O O . GLY A 1 111 ? 0.164 5.883 33.078 1.00 91.56 111 GLY A O 1
ATOM 929 N N . ASN A 1 112 ? -1.541 6.548 31.805 1.00 90.44 112 ASN A N 1
ATOM 930 C CA . ASN A 1 112 ? -1.211 7.987 31.908 1.00 90.44 112 ASN A CA 1
ATOM 931 C C . ASN A 1 112 ? -1.211 8.493 33.363 1.00 90.44 112 ASN A C 1
ATOM 933 O O . ASN A 1 112 ? -0.573 9.485 33.698 1.00 90.44 112 ASN A O 1
ATOM 937 N N . LYS A 1 113 ? -1.959 7.806 34.230 1.00 92.75 113 LYS A N 1
ATOM 938 C CA . LYS A 1 113 ? -1.922 7.967 35.680 1.00 92.75 113 LYS A CA 1
ATOM 939 C C . LYS A 1 113 ? -1.994 6.602 36.346 1.00 92.75 113 LYS A C 1
ATOM 941 O O . LYS A 1 113 ? -2.757 5.737 35.893 1.00 92.75 113 LYS A O 1
ATOM 946 N N . LEU A 1 114 ? -1.299 6.448 37.470 1.00 95.38 114 LEU A N 1
ATOM 947 C CA . LEU A 1 114 ? -1.451 5.271 38.315 1.00 95.38 114 LEU A CA 1
ATOM 948 C C . LEU A 1 114 ? -2.899 5.165 38.808 1.00 95.38 114 LEU A C 1
ATOM 950 O O . LEU A 1 114 ? -3.406 6.033 39.520 1.00 95.38 114 LEU A O 1
ATOM 954 N N . THR A 1 115 ? -3.573 4.082 38.435 1.00 96.75 115 THR A N 1
ATOM 955 C CA . THR A 1 115 ? -4.933 3.783 38.886 1.00 96.75 115 THR A CA 1
ATOM 956 C C . THR A 1 115 ? -4.933 2.470 39.645 1.00 96.75 115 THR A C 1
ATOM 958 O O . THR A 1 115 ? -4.630 1.433 39.071 1.00 96.75 115 THR A O 1
ATOM 961 N N . ILE A 1 116 ? -5.332 2.504 40.916 1.00 97.25 116 ILE A N 1
ATOM 962 C CA . ILE A 1 116 ? -5.432 1.315 41.768 1.00 97.25 116 ILE A CA 1
ATOM 963 C C . ILE A 1 116 ? -6.897 1.123 42.161 1.00 97.25 116 ILE A C 1
ATOM 965 O O . ILE A 1 116 ? -7.476 1.971 42.848 1.00 97.25 116 ILE A O 1
ATOM 969 N N . LYS A 1 117 ? -7.517 0.017 41.738 1.00 97.31 117 LYS A N 1
ATOM 970 C CA . LYS A 1 117 ? -8.873 -0.361 42.158 1.00 97.31 117 LYS A CA 1
ATOM 971 C C . LYS A 1 117 ? -8.839 -1.607 43.023 1.00 97.31 117 LYS A C 1
ATOM 973 O O . LYS A 1 117 ? -8.414 -2.665 42.582 1.00 97.31 117 LYS A O 1
ATOM 978 N N . ARG A 1 118 ? -9.344 -1.465 44.246 1.00 95.06 118 ARG A N 1
ATOM 979 C CA . ARG A 1 118 ? -9.472 -2.537 45.232 1.00 95.06 118 ARG A CA 1
ATOM 980 C C . ARG A 1 118 ? -10.905 -3.067 45.228 1.00 95.06 118 ARG A C 1
ATOM 982 O O . ARG A 1 118 ? -11.832 -2.299 45.482 1.00 95.06 118 ARG A O 1
ATOM 989 N N . TYR A 1 119 ? -11.083 -4.361 44.990 1.00 94.31 119 TYR A N 1
ATOM 990 C CA . TYR A 1 119 ? -12.386 -5.025 44.991 1.00 94.31 119 TYR A CA 1
ATOM 991 C C . TYR A 1 119 ? -12.458 -6.073 46.095 1.00 94.31 119 TYR A C 1
ATOM 993 O O . TYR A 1 119 ? -11.627 -6.972 46.147 1.00 94.31 119 TYR A O 1
ATOM 1001 N N . VAL A 1 120 ? -13.475 -5.966 46.952 1.00 91.31 120 VAL A N 1
ATOM 1002 C CA . VAL A 1 120 ? -13.791 -6.969 47.978 1.00 91.31 120 VAL A CA 1
ATOM 1003 C C . VAL A 1 120 ? -15.048 -7.709 47.555 1.00 91.31 120 VAL A C 1
ATOM 1005 O O . VAL A 1 120 ? -16.103 -7.092 47.392 1.00 91.31 120 VAL A O 1
ATOM 1008 N N . TYR A 1 121 ? -14.942 -9.022 47.404 1.00 84.75 121 TYR A N 1
ATOM 1009 C CA . TYR A 1 121 ? -16.069 -9.909 47.183 1.00 84.75 121 TYR A CA 1
ATOM 1010 C C . TYR A 1 121 ? -16.280 -10.785 48.419 1.00 84.75 121 TYR A C 1
ATOM 1012 O O . TYR A 1 121 ? -15.556 -11.749 48.659 1.00 84.75 121 TYR A O 1
ATOM 1020 N N . ASP A 1 122 ? -17.287 -10.431 49.215 1.00 73.38 122 ASP A N 1
ATOM 1021 C CA . ASP A 1 122 ? -17.716 -11.224 50.363 1.00 73.38 122 ASP A CA 1
ATOM 1022 C C . ASP A 1 122 ? -18.968 -12.030 49.991 1.00 73.38 122 ASP A C 1
ATOM 1024 O O . ASP A 1 122 ? -20.031 -11.455 49.731 1.00 73.38 122 ASP A O 1
ATOM 1028 N N . LYS A 1 123 ? -18.838 -13.364 49.948 1.00 62.31 123 LYS A N 1
ATOM 1029 C CA . LYS A 1 123 ? -19.947 -14.287 49.647 1.00 62.31 123 LYS A CA 1
ATOM 1030 C C . LYS A 1 123 ? -21.099 -14.135 50.662 1.00 62.31 123 LYS A C 1
ATOM 1032 O O . LYS A 1 123 ? -22.250 -14.304 50.273 1.00 62.31 123 LYS A O 1
ATOM 1037 N N . ILE A 1 124 ? -20.818 -13.711 51.902 1.00 52.81 124 ILE A N 1
ATOM 1038 C CA . ILE A 1 124 ? -21.789 -13.659 53.014 1.00 52.81 124 ILE A CA 1
ATOM 1039 C C . ILE A 1 124 ? -22.835 -12.543 52.837 1.00 52.81 124 ILE A C 1
ATOM 1041 O O . ILE A 1 124 ? -23.984 -12.678 53.257 1.00 52.81 124 ILE A O 1
ATOM 1045 N N . ARG A 1 125 ? -22.505 -11.443 52.143 1.00 51.75 125 ARG A N 1
ATOM 1046 C CA . ARG A 1 125 ? -23.457 -10.331 51.934 1.00 51.75 125 ARG A CA 1
ATOM 1047 C C . ARG A 1 125 ? -24.656 -10.691 51.048 1.00 51.75 125 ARG A C 1
ATOM 1049 O O . ARG A 1 125 ? -25.621 -9.926 51.023 1.00 51.75 125 ARG A O 1
ATOM 1056 N N . LYS A 1 126 ? -24.608 -11.810 50.315 1.00 51.00 126 LYS A N 1
ATOM 1057 C CA . LYS A 1 126 ? -25.710 -12.246 49.447 1.00 51.00 126 LYS A CA 1
ATOM 1058 C C . LYS A 1 126 ? -26.806 -12.994 50.190 1.00 51.00 126 LYS A C 1
ATOM 1060 O O . LYS A 1 126 ? -27.961 -12.667 49.942 1.00 51.00 126 LYS A O 1
ATOM 1065 N N . ASP A 1 127 ? -26.468 -13.872 51.129 1.00 54.78 127 ASP A N 1
ATOM 1066 C CA . ASP A 1 127 ? -27.484 -14.621 51.880 1.00 54.78 127 ASP A CA 1
ATOM 1067 C C . ASP A 1 127 ? -28.359 -13.669 52.697 1.00 54.78 127 ASP A C 1
ATOM 1069 O O . ASP A 1 127 ? -29.578 -13.769 52.681 1.00 54.78 127 ASP A O 1
ATOM 1073 N N . GLN A 1 128 ? -27.770 -12.630 53.293 1.00 52.06 128 GLN A N 1
ATOM 1074 C CA . GLN A 1 128 ? -28.532 -11.622 54.036 1.00 52.06 128 GLN A CA 1
ATOM 1075 C C . GLN A 1 128 ? -29.402 -10.713 53.156 1.00 52.06 128 GLN A C 1
ATOM 1077 O O . GLN A 1 128 ? -30.433 -10.239 53.628 1.00 52.06 128 GLN A O 1
ATOM 1082 N N . ARG A 1 129 ? -29.015 -10.450 51.898 1.00 53.34 129 ARG A N 1
ATOM 1083 C CA . ARG A 1 129 ? -29.870 -9.711 50.951 1.00 53.34 129 ARG A CA 1
ATOM 1084 C C . ARG A 1 129 ? -30.989 -10.591 50.419 1.00 53.34 129 ARG A C 1
ATOM 1086 O O . ARG A 1 129 ? -32.121 -10.152 50.457 1.00 53.34 129 ARG A O 1
ATOM 1093 N N . GLN A 1 130 ? -30.705 -11.836 50.039 1.00 55.88 130 GLN A N 1
ATOM 1094 C CA . GLN A 1 130 ? -31.740 -12.788 49.624 1.00 55.88 130 GLN A CA 1
ATOM 1095 C C . GLN A 1 130 ? -32.753 -13.056 50.740 1.00 55.88 130 GLN A C 1
ATOM 1097 O O . GLN A 1 130 ? -33.948 -13.042 50.479 1.00 55.88 130 GLN A O 1
ATOM 1102 N N . ILE A 1 131 ? -32.299 -13.227 51.985 1.00 54.88 131 ILE A N 1
ATOM 1103 C CA . ILE A 1 131 ? -33.182 -13.403 53.146 1.00 54.88 131 ILE A CA 1
ATOM 1104 C C . ILE A 1 131 ? -33.984 -12.123 53.422 1.00 54.88 131 ILE A C 1
ATOM 1106 O O . ILE A 1 131 ? -35.183 -12.204 53.664 1.00 54.88 131 ILE A O 1
ATOM 1110 N N . ARG A 1 132 ? -33.375 -10.931 53.326 1.00 53.06 132 ARG A N 1
ATOM 1111 C CA . ARG A 1 132 ? -34.104 -9.653 53.443 1.00 53.06 132 ARG A CA 1
ATOM 1112 C C . ARG A 1 132 ? -35.113 -9.437 52.317 1.00 53.06 132 ARG A C 1
ATOM 1114 O O . ARG A 1 132 ? -36.190 -8.934 52.592 1.00 53.06 132 ARG A O 1
ATOM 1121 N N . ASP A 1 133 ? -34.791 -9.821 51.088 1.00 58.22 133 ASP A N 1
ATOM 1122 C CA . ASP A 1 133 ? -35.665 -9.677 49.920 1.00 58.22 133 ASP A CA 1
ATOM 1123 C C . ASP A 1 133 ? -36.838 -10.676 49.973 1.00 58.22 133 ASP A C 1
ATOM 1125 O O . ASP A 1 133 ? -37.939 -10.350 49.535 1.00 58.22 133 ASP A O 1
ATOM 1129 N N . LEU A 1 134 ? -36.634 -11.859 50.569 1.00 56.47 134 LEU A N 1
ATOM 1130 C CA . LEU A 1 134 ? -37.694 -12.830 50.869 1.00 56.47 134 LEU A CA 1
ATOM 1131 C C . LEU A 1 134 ? -38.597 -12.361 52.024 1.00 56.47 134 LEU A C 1
ATOM 1133 O O . LEU A 1 134 ? -39.813 -12.499 51.935 1.00 56.47 134 LEU A O 1
ATOM 1137 N N . LEU A 1 135 ? -38.025 -11.770 53.080 1.00 56.34 135 LEU A N 1
ATOM 1138 C CA . LEU A 1 135 ? -38.779 -11.225 54.218 1.00 56.34 135 LEU A CA 1
ATOM 1139 C C . LEU A 1 135 ? -39.526 -9.923 53.870 1.00 56.34 135 LEU A C 1
ATOM 1141 O O . LEU A 1 135 ? -40.624 -9.697 54.366 1.00 56.34 135 LEU A O 1
ATOM 1145 N N . ASN A 1 136 ? -38.975 -9.094 52.979 1.00 54.25 136 ASN A N 1
ATOM 1146 C CA . ASN A 1 136 ? -39.589 -7.846 52.504 1.00 54.25 136 ASN A CA 1
ATOM 1147 C C . ASN A 1 136 ? -40.520 -8.050 51.292 1.00 54.25 136 ASN A C 1
ATOM 1149 O O . ASN A 1 136 ? -41.001 -7.079 50.702 1.00 54.25 136 ASN A O 1
ATOM 1153 N N . GLY A 1 137 ? -40.801 -9.302 50.921 1.00 48.88 137 GLY A N 1
ATOM 1154 C CA . GLY A 1 137 ? -41.635 -9.674 49.779 1.00 48.88 137 GLY A CA 1
ATOM 1155 C C . GLY A 1 137 ? -43.111 -9.256 49.856 1.00 48.88 137 GLY A C 1
ATOM 1156 O O . GLY A 1 137 ? -43.830 -9.500 48.890 1.00 48.88 137 GLY A O 1
ATOM 1157 N N . SER A 1 138 ? -43.579 -8.611 50.935 1.00 48.16 138 SER A N 1
ATOM 1158 C CA . SER A 1 138 ? -44.958 -8.095 51.038 1.00 48.16 138 SER A CA 1
ATOM 1159 C C . SER A 1 138 ? -45.112 -6.576 50.882 1.00 48.16 138 SER A C 1
ATOM 1161 O O . SER A 1 138 ? -46.233 -6.079 50.947 1.00 48.16 138 SER A O 1
ATOM 1163 N N . ALA A 1 139 ? -44.047 -5.822 50.596 1.00 53.28 139 ALA A N 1
ATOM 1164 C CA . ALA A 1 139 ? -44.173 -4.387 50.332 1.00 53.28 139 ALA A CA 1
ATOM 1165 C C . ALA A 1 139 ? -43.242 -3.942 49.199 1.00 53.28 139 ALA A C 1
ATOM 1167 O O . ALA A 1 139 ? -42.160 -3.398 49.418 1.00 53.28 139 ALA A O 1
ATOM 1168 N N . ARG A 1 140 ? -43.669 -4.160 47.948 1.00 49.38 140 ARG A N 1
ATOM 1169 C CA . ARG A 1 140 ? -43.070 -3.469 46.798 1.00 49.38 140 ARG A CA 1
ATOM 1170 C C . ARG A 1 140 ? -43.476 -1.995 46.852 1.00 49.38 140 ARG A C 1
ATOM 1172 O O . ARG A 1 140 ? -44.584 -1.652 46.454 1.00 49.38 140 ARG A O 1
ATOM 1179 N N . ASP A 1 141 ? -42.575 -1.142 47.336 1.00 48.16 141 ASP A N 1
ATOM 1180 C CA . ASP A 1 141 ? -42.675 0.315 47.203 1.00 48.16 141 ASP A CA 1
ATOM 1181 C C . ASP A 1 141 ? -42.642 0.704 45.704 1.00 48.16 141 ASP A C 1
ATOM 1183 O O . ASP A 1 141 ? -41.628 0.466 45.033 1.00 48.16 141 ASP A O 1
ATOM 1187 N N . PRO A 1 142 ? -43.713 1.309 45.150 1.00 51.03 142 PRO A N 1
ATOM 1188 C CA . PRO A 1 142 ? -43.792 1.713 43.743 1.00 51.03 142 PRO A CA 1
ATOM 1189 C C . PRO A 1 142 ? -42.763 2.775 43.323 1.00 51.03 142 PRO A C 1
ATOM 1191 O O . PRO A 1 142 ? -42.602 3.038 42.128 1.00 51.03 142 PRO A O 1
ATOM 1194 N N . ARG A 1 143 ? -42.067 3.421 44.271 1.00 48.56 143 ARG A N 1
ATOM 1195 C CA . ARG A 1 143 ? -41.106 4.494 43.966 1.00 48.56 143 ARG A CA 1
ATOM 1196 C C . ARG A 1 143 ? -39.771 3.978 43.426 1.00 48.56 143 ARG A C 1
ATOM 1198 O O . ARG A 1 143 ? -39.125 4.685 42.658 1.00 48.56 143 ARG A O 1
ATOM 1205 N N . PHE A 1 144 ? -39.388 2.735 43.726 1.00 45.34 144 PHE A N 1
ATOM 1206 C CA . PHE A 1 144 ? -38.092 2.183 43.303 1.00 45.34 144 PHE A CA 1
ATOM 1207 C C . PHE A 1 144 ? -38.065 1.710 41.838 1.00 45.34 144 PHE A C 1
ATOM 1209 O O . PHE A 1 144 ? -37.007 1.594 41.225 1.00 45.34 144 PHE A O 1
ATOM 1216 N N . THR A 1 145 ? -39.230 1.485 41.227 1.00 45.44 145 THR A N 1
ATOM 1217 C CA . THR A 1 145 ? -39.341 1.121 39.803 1.00 45.44 145 THR A CA 1
ATOM 1218 C C . THR A 1 145 ? -39.242 2.312 38.847 1.00 45.44 145 THR A C 1
ATOM 1220 O O . THR A 1 145 ? -39.249 2.110 37.634 1.00 45.44 145 THR A O 1
ATOM 1223 N N . LYS A 1 146 ? -39.129 3.549 39.355 1.00 43.94 146 LYS A N 1
ATOM 1224 C CA . LYS A 1 146 ? -39.091 4.760 38.517 1.00 43.94 146 LYS A CA 1
ATOM 1225 C C . LYS A 1 146 ? -37.674 5.267 38.202 1.00 43.94 146 LYS A C 1
ATOM 1227 O O . LYS A 1 146 ? -37.504 5.956 37.205 1.00 43.94 146 LYS A O 1
ATOM 1232 N N . GLU A 1 147 ? -36.648 4.884 38.967 1.00 49.53 147 GLU A N 1
ATOM 1233 C CA . GLU A 1 147 ? -35.281 5.432 38.816 1.00 49.53 147 GLU A CA 1
ATOM 1234 C C . GLU A 1 147 ? -34.361 4.684 37.827 1.00 49.53 147 GLU A C 1
ATOM 1236 O O . GLU A 1 147 ? -33.237 5.116 37.584 1.00 49.53 147 GLU A O 1
ATOM 1241 N N . ILE A 1 148 ? -34.819 3.604 37.178 1.00 53.00 148 ILE A N 1
ATOM 1242 C CA . ILE A 1 148 ? -34.064 2.927 36.096 1.00 53.00 148 ILE A CA 1
ATOM 1243 C C . ILE A 1 148 ? -34.750 3.140 34.741 1.00 53.00 148 ILE A C 1
ATOM 1245 O O . ILE A 1 148 ? -34.891 2.224 33.934 1.00 53.00 148 ILE A O 1
ATOM 1249 N N . ARG A 1 149 ? -35.194 4.370 34.469 1.00 53.03 149 ARG A N 1
ATOM 1250 C CA . ARG A 1 149 ? -35.578 4.770 33.109 1.00 53.03 149 ARG A CA 1
ATOM 1251 C C . ARG A 1 149 ? -35.148 6.187 32.755 1.00 53.03 149 ARG A C 1
ATOM 1253 O O . ARG A 1 149 ? -35.900 6.905 32.124 1.00 53.03 149 ARG A O 1
ATOM 1260 N N . GLU A 1 150 ? -33.921 6.557 33.107 1.00 52.75 150 GLU A N 1
ATOM 1261 C CA . GLU A 1 150 ? -33.251 7.731 32.535 1.00 52.75 150 GLU A CA 1
ATOM 1262 C C . GLU A 1 150 ? -31.754 7.454 32.365 1.00 52.75 150 GLU A C 1
ATOM 1264 O O . GLU A 1 150 ? -30.887 7.976 33.059 1.00 52.75 150 GLU A O 1
ATOM 1269 N N . ARG A 1 151 ? -31.417 6.578 31.420 1.00 60.22 151 ARG A N 1
ATOM 1270 C CA . ARG A 1 151 ? -30.138 6.695 30.718 1.00 60.22 151 ARG A CA 1
ATOM 1271 C C . ARG A 1 151 ? -30.458 6.664 29.241 1.00 60.22 151 ARG A C 1
ATOM 1273 O O . ARG A 1 151 ? -30.953 5.648 28.766 1.00 60.22 151 ARG A O 1
ATOM 1280 N N . SER A 1 152 ? -30.244 7.823 28.617 1.00 62.94 152 SER A N 1
ATOM 1281 C CA . SER A 1 152 ? -30.432 8.153 27.204 1.00 62.94 152 SER A CA 1
ATOM 1282 C C . SER A 1 152 ? -30.545 6.913 26.319 1.00 62.94 152 SER A C 1
ATOM 1284 O O . SER A 1 152 ? -29.550 6.252 26.019 1.00 62.94 152 SER A O 1
ATOM 1286 N N . ALA A 1 153 ? -31.776 6.564 25.956 1.00 61.41 153 ALA A N 1
ATOM 1287 C CA . ALA A 1 153 ? -31.994 5.750 24.778 1.00 61.41 153 ALA A CA 1
ATOM 1288 C C . ALA A 1 153 ? -31.633 6.644 23.587 1.00 61.41 153 ALA A C 1
ATOM 1290 O O . ALA A 1 153 ? -32.153 7.758 23.515 1.00 61.41 153 ALA A O 1
ATOM 1291 N N . PHE A 1 154 ? -30.728 6.180 22.717 1.00 68.31 154 PHE A N 1
ATOM 1292 C CA . PHE A 1 154 ? -30.343 6.880 21.488 1.00 68.31 154 PHE A CA 1
ATOM 1293 C C . PHE A 1 154 ? -31.592 7.452 20.824 1.00 68.31 154 PHE A C 1
ATOM 1295 O O . PHE A 1 154 ? -32.510 6.706 20.470 1.00 68.31 154 PHE A O 1
ATOM 1302 N N . THR A 1 155 ? -31.666 8.777 20.724 1.00 88.06 155 THR A N 1
ATOM 1303 C CA . THR A 1 155 ? -32.830 9.399 20.092 1.00 88.06 155 THR A CA 1
ATOM 1304 C C . THR A 1 155 ? -32.817 9.034 18.608 1.00 88.06 155 THR A C 1
ATOM 1306 O O . THR A 1 155 ? -31.750 8.902 18.006 1.00 88.06 155 THR A O 1
ATOM 1309 N N . LEU A 1 156 ? -33.991 8.867 17.989 1.00 84.75 156 LEU A N 1
ATOM 1310 C CA . LEU A 1 156 ? -34.072 8.582 16.549 1.00 84.75 156 LEU A CA 1
ATOM 1311 C C . LEU A 1 156 ? -33.312 9.643 15.734 1.00 84.75 156 LEU A C 1
ATOM 1313 O O . LEU A 1 156 ? -32.655 9.321 14.751 1.00 84.75 156 LEU A O 1
ATOM 1317 N N . MET A 1 157 ? -33.343 10.892 16.202 1.00 88.19 157 MET A N 1
ATOM 1318 C CA . MET A 1 157 ? -32.599 11.997 15.606 1.00 88.19 157 MET A CA 1
ATOM 1319 C C . MET A 1 157 ? -31.085 11.795 15.680 1.00 88.19 157 MET A C 1
ATOM 1321 O O . MET A 1 157 ? -30.394 12.030 14.698 1.00 88.19 157 MET A O 1
ATOM 1325 N N . GLU A 1 158 ? -30.560 11.308 16.801 1.00 87.56 158 GLU A N 1
ATOM 1326 C CA . GLU A 1 158 ? -29.130 11.032 16.967 1.00 87.56 158 GLU A CA 1
ATOM 1327 C C . GLU A 1 158 ? -28.662 9.893 16.047 1.00 87.56 158 GLU A C 1
ATOM 1329 O O . GLU A 1 158 ? -27.619 10.004 15.405 1.00 87.56 158 GLU A O 1
ATOM 1334 N N . LEU A 1 159 ? -29.476 8.843 15.889 1.00 89.75 159 LEU A N 1
ATOM 1335 C CA . LEU A 1 159 ? -29.204 7.767 14.932 1.00 89.75 159 LEU A CA 1
ATOM 1336 C C . LEU A 1 159 ? -29.215 8.278 13.481 1.00 89.75 159 LEU A C 1
ATOM 1338 O O . LEU A 1 159 ? -28.324 7.938 12.703 1.00 89.75 159 LEU A O 1
ATOM 1342 N N . LEU A 1 160 ? -30.193 9.114 13.123 1.00 91.12 160 LEU A N 1
ATOM 1343 C CA . LEU A 1 160 ? -30.294 9.698 11.784 1.00 91.12 160 LEU A CA 1
ATOM 1344 C C . LEU A 1 160 ? -29.112 10.619 11.470 1.00 91.12 160 LEU A C 1
ATOM 1346 O O . LEU A 1 160 ? -28.570 10.558 10.368 1.00 91.12 160 LEU A O 1
ATOM 1350 N N . ILE A 1 161 ? -28.664 11.417 12.443 1.00 93.50 161 ILE A N 1
ATOM 1351 C CA . ILE A 1 161 ? -27.491 12.283 12.288 1.00 93.50 161 ILE A CA 1
ATOM 1352 C C . ILE A 1 161 ? -26.227 11.442 12.076 1.00 93.50 161 ILE A C 1
ATOM 1354 O O . ILE A 1 161 ? -25.441 11.753 11.184 1.00 93.50 161 ILE A O 1
ATOM 1358 N N . ILE A 1 162 ? -26.037 10.354 12.831 1.00 94.25 162 ILE A N 1
ATOM 1359 C CA . ILE A 1 162 ? -24.868 9.475 12.666 1.00 94.25 162 ILE A CA 1
ATOM 1360 C C . ILE A 1 162 ? -24.861 8.829 11.281 1.00 94.25 162 ILE A C 1
ATOM 1362 O O . ILE A 1 162 ? -23.824 8.834 10.623 1.00 94.25 162 ILE A O 1
ATOM 1366 N N . ILE A 1 163 ? -25.999 8.308 10.816 1.00 94.50 163 ILE A N 1
ATOM 1367 C CA . ILE A 1 163 ? -26.098 7.705 9.480 1.00 94.50 163 ILE A CA 1
ATOM 1368 C C . ILE A 1 163 ? -25.835 8.757 8.397 1.00 94.50 163 ILE A C 1
ATOM 1370 O O . ILE A 1 163 ? -25.102 8.479 7.451 1.00 94.50 163 ILE A O 1
ATOM 1374 N N . GLY A 1 164 ? -26.365 9.973 8.556 1.00 95.88 164 GLY A N 1
ATOM 1375 C CA . GLY A 1 164 ? -26.127 11.079 7.629 1.00 95.88 164 GLY A CA 1
ATOM 1376 C C . GLY A 1 164 ? -24.651 11.473 7.552 1.00 95.88 164 GLY A C 1
ATOM 1377 O O . GLY A 1 164 ? -24.079 11.517 6.464 1.00 95.88 164 GLY A O 1
ATOM 1378 N N . ILE A 1 165 ? -24.002 11.685 8.701 1.00 95.88 165 ILE A N 1
ATOM 1379 C CA . ILE A 1 165 ? -22.568 12.001 8.762 1.00 95.88 165 ILE A CA 1
ATOM 1380 C C . ILE A 1 165 ? -21.744 10.845 8.186 1.00 95.88 165 ILE A C 1
ATOM 1382 O O . ILE A 1 165 ? -20.818 11.077 7.411 1.00 95.88 165 ILE A O 1
ATOM 1386 N N . PHE A 1 166 ? -22.091 9.598 8.512 1.00 95.81 166 PHE A N 1
ATOM 1387 C CA . PHE A 1 166 ? -21.387 8.425 8.006 1.00 95.81 166 PHE A CA 1
ATOM 1388 C C . PHE A 1 166 ? -21.513 8.287 6.486 1.00 95.81 166 PHE A C 1
ATOM 1390 O O . PHE A 1 166 ? -20.518 8.007 5.826 1.00 95.81 166 PHE A O 1
ATOM 1397 N N . ALA A 1 167 ? -22.691 8.539 5.911 1.00 94.44 167 ALA A N 1
ATOM 1398 C CA . ALA A 1 167 ? -22.897 8.513 4.465 1.00 94.44 167 ALA A CA 1
ATOM 1399 C C . ALA A 1 167 ? -22.063 9.588 3.747 1.00 94.44 167 ALA A C 1
ATOM 1401 O O . ALA A 1 167 ? -21.439 9.301 2.726 1.00 94.44 167 ALA A O 1
ATOM 1402 N N . ILE A 1 168 ? -21.990 10.799 4.310 1.00 95.00 168 ILE A N 1
ATOM 1403 C CA . ILE A 1 168 ? -21.161 11.886 3.768 1.00 95.00 168 ILE A CA 1
ATOM 1404 C C . ILE A 1 168 ? -19.674 11.507 3.827 1.00 95.00 168 ILE A C 1
ATOM 1406 O O . ILE A 1 168 ? -18.967 11.618 2.825 1.00 95.00 168 ILE A O 1
ATOM 1410 N N . LEU A 1 169 ? -19.199 11.010 4.975 1.00 93.12 169 LEU A N 1
ATOM 1411 C CA . LEU A 1 169 ? -17.809 10.575 5.142 1.00 93.12 169 LEU A CA 1
ATOM 1412 C C . LEU A 1 169 ? -17.457 9.405 4.218 1.00 93.12 169 LEU A C 1
ATOM 1414 O O . LEU A 1 169 ? -16.379 9.402 3.626 1.00 93.12 169 LEU A O 1
ATOM 1418 N N . ALA A 1 170 ? -18.364 8.440 4.058 1.00 89.38 170 ALA A N 1
ATOM 1419 C CA . ALA A 1 170 ? -18.188 7.317 3.146 1.00 89.38 170 ALA A CA 1
ATOM 1420 C C . ALA A 1 170 ? -18.098 7.788 1.688 1.00 89.38 170 ALA A C 1
ATOM 1422 O O . ALA A 1 170 ? -17.222 7.325 0.962 1.00 89.38 170 ALA A O 1
ATOM 1423 N N . GLY A 1 171 ? -18.932 8.749 1.275 1.00 86.88 171 GLY A N 1
ATOM 1424 C CA . GLY A 1 171 ? -18.875 9.339 -0.064 1.00 86.88 171 GLY A CA 1
ATOM 1425 C C . GLY A 1 171 ? -17.537 10.028 -0.353 1.00 86.88 171 GLY A C 1
ATOM 1426 O O . GLY A 1 171 ? -16.906 9.749 -1.371 1.00 86.88 171 GLY A O 1
ATOM 1427 N N . ILE A 1 172 ? -17.057 10.869 0.571 1.00 87.94 172 ILE A N 1
ATOM 1428 C CA . ILE A 1 172 ? -15.759 11.556 0.434 1.00 87.94 172 ILE A CA 1
ATOM 1429 C C . ILE A 1 172 ? -14.602 10.546 0.433 1.00 87.94 172 ILE A C 1
ATOM 1431 O O . ILE A 1 172 ? -13.704 10.619 -0.409 1.00 87.94 172 ILE A O 1
ATOM 1435 N N . GLY A 1 173 ? -14.630 9.579 1.355 1.00 83.50 173 GLY A N 1
ATOM 1436 C CA . GLY A 1 173 ? -13.611 8.535 1.453 1.00 83.50 173 GLY A CA 1
ATOM 1437 C C . GLY A 1 173 ? -13.528 7.676 0.190 1.00 83.50 173 GLY A C 1
ATOM 1438 O O . GLY A 1 173 ? -12.432 7.382 -0.281 1.00 83.50 173 GLY A O 1
ATOM 1439 N N . PHE A 1 174 ? -14.673 7.334 -0.402 1.00 82.12 174 PHE A N 1
ATOM 1440 C CA . PHE A 1 174 ? -14.734 6.536 -1.623 1.00 82.12 174 PHE A CA 1
ATOM 1441 C C . PHE A 1 174 ? -14.093 7.248 -2.825 1.00 82.12 174 PHE A C 1
ATOM 1443 O O . PHE A 1 174 ? -13.277 6.646 -3.521 1.00 82.12 174 PHE A O 1
ATOM 1450 N N . ILE A 1 175 ? -14.381 8.541 -3.028 1.00 79.00 175 ILE A N 1
ATOM 1451 C CA . ILE A 1 175 ? -13.776 9.344 -4.111 1.00 79.00 175 ILE A CA 1
ATOM 1452 C C . ILE A 1 175 ? -12.249 9.405 -3.958 1.00 79.00 175 ILE A C 1
ATOM 1454 O O . ILE A 1 175 ? -11.513 9.228 -4.929 1.00 79.00 175 ILE A O 1
ATOM 1458 N N . SER A 1 176 ? -11.765 9.599 -2.728 1.00 80.50 176 SER A N 1
ATOM 1459 C CA . SER A 1 176 ? -10.329 9.640 -2.429 1.00 80.50 176 SER A CA 1
ATOM 1460 C C . SER A 1 176 ? -9.619 8.327 -2.790 1.00 80.50 176 SER A C 1
ATOM 1462 O O . SER A 1 176 ? -8.549 8.344 -3.398 1.00 80.50 176 SER A O 1
ATOM 1464 N N . ILE A 1 177 ? -10.241 7.180 -2.495 1.00 82.00 177 ILE A N 1
ATOM 1465 C CA . ILE A 1 177 ? -9.679 5.853 -2.792 1.00 82.00 177 ILE A CA 1
ATOM 1466 C C . ILE A 1 177 ? -9.609 5.588 -4.302 1.00 82.00 177 ILE A C 1
ATOM 1468 O O . ILE A 1 177 ? -8.600 5.065 -4.776 1.00 82.00 177 ILE A O 1
ATOM 1472 N N . VAL A 1 178 ? -10.645 5.948 -5.068 1.00 79.12 178 VAL A N 1
ATOM 1473 C CA . VAL A 1 178 ? -10.645 5.760 -6.532 1.00 79.12 178 VAL A CA 1
ATOM 1474 C C . VAL A 1 178 ? -9.555 6.609 -7.185 1.00 79.12 178 VAL A C 1
ATOM 1476 O O . VAL A 1 178 ? -8.771 6.086 -7.977 1.00 79.12 178 VAL A O 1
ATOM 1479 N N . ASN A 1 179 ? -9.441 7.882 -6.797 1.00 77.62 179 ASN A N 1
ATOM 1480 C CA . ASN A 1 179 ? -8.390 8.766 -7.302 1.00 77.62 179 ASN A CA 1
ATOM 1481 C C . ASN A 1 179 ? -6.996 8.258 -6.914 1.00 77.62 179 ASN A C 1
ATOM 1483 O O . ASN A 1 179 ? -6.073 8.302 -7.725 1.00 77.62 179 ASN A O 1
ATOM 1487 N N . TYR A 1 180 ? -6.831 7.733 -5.697 1.00 85.12 180 TYR A N 1
ATOM 1488 C CA . TYR A 1 180 ? -5.572 7.126 -5.279 1.00 85.12 180 TYR A CA 1
ATOM 1489 C C . TYR A 1 180 ? -5.205 5.929 -6.162 1.00 85.12 180 TYR A C 1
ATOM 1491 O O . TYR A 1 180 ? -4.088 5.881 -6.671 1.00 85.12 180 TYR A O 1
ATOM 1499 N N . LYS A 1 181 ? -6.149 5.010 -6.413 1.00 84.19 181 LYS A N 1
ATOM 1500 C CA . LYS A 1 181 ? -5.916 3.843 -7.275 1.00 84.19 181 LYS A CA 1
ATOM 1501 C C . LYS A 1 181 ? -5.498 4.247 -8.691 1.00 84.19 181 LYS A C 1
ATOM 1503 O O . LYS A 1 181 ? -4.500 3.742 -9.182 1.00 84.19 181 LYS A O 1
ATOM 1508 N N . GLN A 1 182 ? -6.197 5.199 -9.309 1.00 83.75 182 GLN A N 1
ATOM 1509 C CA . GLN A 1 182 ? -5.868 5.645 -10.668 1.00 83.75 182 GLN A CA 1
ATOM 1510 C C . GLN A 1 182 ? -4.447 6.225 -10.763 1.00 83.75 182 GLN A C 1
ATOM 1512 O O . GLN A 1 182 ? -3.714 5.919 -11.698 1.00 83.75 182 GLN A O 1
ATOM 1517 N N . ASN A 1 183 ? -4.007 7.009 -9.773 1.00 85.56 183 ASN A N 1
ATOM 1518 C CA . ASN A 1 183 ? -2.637 7.538 -9.765 1.00 85.56 183 ASN A CA 1
ATOM 1519 C C . ASN A 1 183 ? -1.574 6.447 -9.512 1.00 85.56 183 ASN A C 1
ATOM 1521 O O . ASN A 1 183 ? -0.444 6.565 -9.994 1.00 85.56 183 ASN A O 1
ATOM 1525 N N . GLN A 1 184 ? -1.920 5.382 -8.779 1.00 90.75 184 GLN A N 1
ATOM 1526 C CA . GLN A 1 184 ? -1.045 4.213 -8.624 1.00 90.75 184 GLN A CA 1
ATOM 1527 C C . GLN A 1 184 ? -0.900 3.446 -9.941 1.00 90.75 184 GLN A C 1
ATOM 1529 O O . GLN A 1 184 ? 0.221 3.079 -10.284 1.00 90.75 184 GLN A O 1
ATOM 1534 N N . ASP A 1 185 ? -1.984 3.281 -10.705 1.00 91.38 185 ASP A N 1
ATOM 1535 C CA . ASP A 1 185 ? -1.937 2.631 -12.020 1.00 91.38 185 ASP A CA 1
ATOM 1536 C C . ASP A 1 185 ? -0.978 3.385 -12.963 1.00 91.38 185 ASP A C 1
ATOM 1538 O O . ASP A 1 185 ? -0.072 2.776 -13.527 1.00 91.38 185 ASP A O 1
ATOM 1542 N N . LEU A 1 186 ? -1.079 4.723 -13.047 1.00 95.00 186 LEU A N 1
ATOM 1543 C CA . LEU A 1 186 ? -0.161 5.556 -13.847 1.00 95.00 186 LEU A CA 1
ATOM 1544 C C . LEU A 1 186 ? 1.311 5.350 -13.450 1.00 95.00 186 LEU A C 1
ATOM 1546 O O . LEU A 1 186 ? 2.196 5.257 -14.306 1.00 95.00 186 LEU A O 1
ATOM 1550 N N . THR A 1 187 ? 1.574 5.270 -12.145 1.00 95.19 187 THR A N 1
ATOM 1551 C CA . THR A 1 187 ? 2.927 5.069 -11.613 1.00 95.19 187 THR A CA 1
ATOM 1552 C C . THR A 1 187 ? 3.453 3.669 -11.943 1.00 95.19 187 THR A C 1
ATOM 1554 O O . THR A 1 187 ? 4.591 3.550 -12.393 1.00 95.19 187 THR A O 1
ATOM 1557 N N . SER A 1 188 ? 2.632 2.626 -11.774 1.00 96.25 188 SER A N 1
ATOM 1558 C CA . SER A 1 188 ? 2.993 1.237 -12.102 1.00 96.25 188 SER A CA 1
ATOM 1559 C C . SER A 1 188 ? 3.290 1.080 -13.589 1.00 96.25 188 SER A C 1
ATOM 1561 O O . SER A 1 188 ? 4.366 0.618 -13.953 1.00 96.25 188 SER A O 1
ATOM 1563 N N . THR A 1 189 ? 2.403 1.567 -14.461 1.00 96.88 189 THR A N 1
ATOM 1564 C CA . THR A 1 189 ? 2.590 1.480 -15.917 1.00 96.88 189 THR A CA 1
ATOM 1565 C C . THR A 1 189 ? 3.840 2.226 -16.377 1.00 96.88 189 THR A C 1
ATOM 1567 O O . THR A 1 189 ? 4.565 1.742 -17.243 1.00 96.88 189 THR A O 1
ATOM 1570 N N . THR A 1 190 ? 4.155 3.374 -15.765 1.00 97.88 190 THR A N 1
ATOM 1571 C CA . THR A 1 190 ? 5.424 4.073 -16.029 1.00 97.88 190 THR A CA 1
ATOM 1572 C C . THR A 1 190 ? 6.626 3.187 -15.700 1.00 97.88 190 THR A C 1
ATOM 1574 O O . THR A 1 190 ? 7.556 3.083 -16.499 1.00 97.88 190 THR A O 1
ATOM 1577 N N . GLN A 1 191 ? 6.620 2.553 -14.525 1.00 97.62 191 GLN A N 1
ATOM 1578 C CA . GLN A 1 191 ? 7.714 1.692 -14.074 1.00 97.62 191 GLN A CA 1
ATOM 1579 C C . GLN A 1 191 ? 7.873 0.461 -14.967 1.00 97.62 191 GLN A C 1
ATOM 1581 O O . GLN A 1 191 ? 8.999 0.140 -15.334 1.00 97.62 191 GLN A O 1
ATOM 1586 N N . GLU A 1 192 ? 6.768 -0.164 -15.373 1.00 97.75 192 GLU A N 1
ATOM 1587 C CA . GLU A 1 192 ? 6.756 -1.302 -16.297 1.00 97.75 192 GLU A CA 1
ATOM 1588 C C . GLU A 1 192 ? 7.364 -0.931 -17.658 1.00 97.75 192 GLU A C 1
ATOM 1590 O O . GLU A 1 192 ? 8.255 -1.624 -18.148 1.00 97.75 192 GLU A O 1
ATOM 1595 N N . ILE A 1 193 ? 6.969 0.206 -18.247 1.00 98.38 193 ILE A N 1
ATOM 1596 C CA . ILE A 1 193 ? 7.557 0.680 -19.512 1.00 98.38 193 ILE A CA 1
ATOM 1597 C C . ILE A 1 193 ? 9.063 0.929 -19.352 1.00 98.38 193 ILE A C 1
ATOM 1599 O O . ILE A 1 193 ? 9.862 0.542 -20.207 1.00 98.38 193 ILE A O 1
ATOM 1603 N N . VAL A 1 194 ? 9.474 1.567 -18.253 1.00 98.44 194 VAL A N 1
ATOM 1604 C CA . VAL A 1 194 ? 10.891 1.837 -17.970 1.00 98.44 194 VAL A CA 1
ATOM 1605 C C . VAL A 1 194 ? 11.677 0.543 -17.767 1.00 98.44 194 VAL A C 1
ATOM 1607 O O . VAL A 1 194 ? 12.818 0.449 -18.222 1.00 98.44 194 VAL A O 1
ATOM 1610 N N . GLU A 1 195 ? 11.092 -0.456 -17.111 1.00 98.19 195 GLU A N 1
ATOM 1611 C CA . GLU A 1 195 ? 11.686 -1.780 -16.955 1.00 98.19 195 GLU A CA 1
ATOM 1612 C C . GLU A 1 195 ? 11.890 -2.451 -18.313 1.00 98.19 195 GLU A C 1
ATOM 1614 O O . GLU A 1 195 ? 12.985 -2.944 -18.580 1.00 98.19 195 GLU A O 1
ATOM 1619 N N . VAL A 1 196 ? 10.900 -2.393 -19.207 1.00 98.44 196 VAL A N 1
ATOM 1620 C CA . VAL A 1 196 ? 11.006 -2.965 -20.556 1.00 98.44 196 VAL A CA 1
ATOM 1621 C C . VAL A 1 196 ? 12.043 -2.228 -21.408 1.00 98.44 196 VAL A C 1
ATOM 1623 O O . VAL A 1 196 ? 12.838 -2.873 -22.090 1.00 98.44 196 VAL A O 1
ATOM 1626 N N . LEU A 1 197 ? 12.132 -0.898 -21.314 1.00 98.56 197 LEU A N 1
ATOM 1627 C CA . LEU A 1 197 ? 13.187 -0.118 -21.975 1.00 98.56 197 LEU A CA 1
ATOM 1628 C C . LEU A 1 197 ? 14.584 -0.484 -21.454 1.00 98.56 197 LEU A C 1
ATOM 1630 O O . LEU A 1 197 ? 15.503 -0.696 -22.244 1.00 98.56 197 LEU A O 1
ATOM 1634 N N . ARG A 1 198 ? 14.751 -0.600 -20.131 1.00 98.31 198 ARG A N 1
ATOM 1635 C CA . ARG A 1 198 ? 16.017 -1.036 -19.517 1.00 98.31 198 ARG A CA 1
ATOM 1636 C C . ARG A 1 198 ? 16.350 -2.479 -19.878 1.00 98.31 198 ARG A C 1
ATOM 1638 O O . ARG A 1 198 ? 17.516 -2.800 -20.087 1.00 98.31 198 ARG A O 1
ATOM 1645 N N . ASN A 1 199 ? 15.344 -3.344 -19.975 1.00 97.88 199 ASN A N 1
ATOM 1646 C CA . ASN A 1 199 ? 15.505 -4.717 -20.429 1.00 97.88 199 ASN A CA 1
ATOM 1647 C C . ASN A 1 199 ? 16.023 -4.747 -21.873 1.00 97.88 199 ASN A C 1
ATOM 1649 O O . ASN A 1 199 ? 17.061 -5.354 -22.116 1.00 97.88 199 ASN A O 1
ATOM 1653 N N . ALA A 1 200 ? 15.388 -4.022 -22.799 1.00 97.94 200 ALA A N 1
ATOM 1654 C CA . ALA A 1 200 ? 15.845 -3.900 -24.185 1.00 97.94 200 ALA A CA 1
ATOM 1655 C C . ALA A 1 200 ? 17.280 -3.349 -24.278 1.00 97.94 200 ALA A C 1
ATOM 1657 O O . ALA A 1 200 ? 18.122 -3.893 -24.996 1.00 97.94 200 ALA A O 1
ATOM 1658 N N . GLN A 1 201 ? 17.596 -2.311 -23.501 1.00 98.19 201 GLN A N 1
ATOM 1659 C CA . GLN A 1 201 ? 18.943 -1.751 -23.430 1.00 98.19 201 GLN A CA 1
ATOM 1660 C C . GLN A 1 201 ? 19.974 -2.793 -22.965 1.00 98.19 201 GLN A C 1
ATOM 1662 O O . GLN A 1 201 ? 20.996 -2.990 -23.622 1.00 98.19 201 GLN A O 1
ATOM 1667 N N . ASN A 1 202 ? 19.692 -3.505 -21.870 1.00 97.12 202 ASN A N 1
ATOM 1668 C CA . ASN A 1 202 ? 20.579 -4.535 -21.324 1.00 97.12 202 ASN A CA 1
ATOM 1669 C C . ASN A 1 202 ? 20.754 -5.722 -22.279 1.00 97.12 202 ASN A C 1
ATOM 1671 O O . ASN A 1 202 ? 21.864 -6.231 -22.420 1.00 97.12 202 ASN A O 1
ATOM 1675 N N . ARG A 1 203 ? 19.687 -6.133 -22.970 1.00 96.50 203 ARG A N 1
ATOM 1676 C CA . ARG A 1 203 ? 19.728 -7.204 -23.975 1.00 96.50 203 ARG A CA 1
ATOM 1677 C C . ARG A 1 203 ? 20.541 -6.831 -25.210 1.00 96.50 203 ARG A C 1
ATOM 1679 O O . ARG A 1 203 ? 21.242 -7.675 -25.763 1.00 96.50 203 ARG A O 1
ATOM 1686 N N . SER A 1 204 ? 20.506 -5.562 -25.609 1.00 96.56 204 SER A N 1
ATOM 1687 C CA . SER A 1 204 ? 21.369 -5.043 -26.681 1.00 96.56 204 SER A CA 1
ATOM 1688 C C . SER A 1 204 ? 22.839 -5.014 -26.261 1.00 96.56 204 SER A C 1
ATOM 1690 O O . SER A 1 204 ? 23.718 -5.374 -27.044 1.00 96.56 204 SER A O 1
ATOM 1692 N N . LEU A 1 205 ? 23.119 -4.634 -25.009 1.00 95.94 205 LEU A N 1
ATOM 1693 C CA . LEU A 1 205 ? 24.472 -4.640 -24.441 1.00 95.94 205 LEU A CA 1
ATOM 1694 C C . LEU A 1 205 ? 25.064 -6.052 -24.375 1.00 95.94 205 LEU A C 1
ATOM 1696 O O . LEU A 1 205 ? 26.220 -6.249 -24.745 1.00 95.94 205 LEU A O 1
ATOM 1700 N N . SER A 1 206 ? 24.274 -7.034 -23.937 1.00 95.56 206 SER A N 1
ATOM 1701 C CA . SER A 1 206 ? 24.698 -8.437 -23.874 1.00 95.56 206 SER A CA 1
ATOM 1702 C C . SER A 1 206 ? 24.670 -9.147 -25.229 1.00 95.56 206 SER A C 1
ATOM 1704 O O . SER A 1 206 ? 25.155 -10.273 -25.322 1.00 95.56 206 SER A O 1
ATOM 1706 N N . GLN A 1 207 ? 24.123 -8.503 -26.269 1.00 94.12 207 GLN A N 1
ATOM 1707 C CA . GLN A 1 207 ? 23.820 -9.115 -27.563 1.00 94.12 207 GLN A CA 1
ATOM 1708 C C . GLN A 1 207 ? 23.020 -10.418 -27.402 1.00 94.12 207 GLN A C 1
ATOM 1710 O O . GLN A 1 207 ? 23.330 -11.437 -28.019 1.00 94.12 207 GLN A O 1
ATOM 1715 N N . GLU A 1 208 ? 21.988 -10.399 -26.555 1.00 93.81 208 GLU A N 1
ATOM 1716 C CA . GLU A 1 208 ? 21.117 -11.556 -26.343 1.00 93.81 208 GLU A CA 1
ATOM 1717 C C . GLU A 1 208 ? 20.431 -11.943 -27.662 1.00 93.81 208 GLU A C 1
ATOM 1719 O O . GLU A 1 208 ? 19.895 -11.090 -28.373 1.00 93.81 208 GLU A O 1
ATOM 1724 N N . ALA A 1 209 ? 20.464 -13.233 -27.995 1.00 90.88 209 ALA A N 1
ATOM 1725 C CA . ALA A 1 209 ? 19.765 -13.797 -29.142 1.00 90.88 209 ALA A CA 1
ATOM 1726 C C . ALA A 1 209 ? 18.417 -14.376 -28.700 1.00 90.88 209 ALA A C 1
ATOM 1728 O O . ALA A 1 209 ? 18.340 -15.028 -27.658 1.00 90.88 209 ALA A O 1
ATOM 1729 N N . THR A 1 210 ? 17.365 -14.216 -29.505 1.00 87.81 210 THR A N 1
ATOM 1730 C CA . THR A 1 210 ? 16.166 -15.051 -29.347 1.00 87.81 210 THR A CA 1
ATOM 1731 C C . THR A 1 210 ? 16.368 -16.419 -29.991 1.00 87.81 210 THR A C 1
ATOM 1733 O O . THR A 1 210 ? 17.175 -16.593 -30.907 1.00 87.81 210 THR A O 1
ATOM 1736 N N . SER A 1 211 ? 15.575 -17.401 -29.552 1.00 81.12 211 SER A N 1
ATOM 1737 C CA . SER A 1 211 ? 15.534 -18.738 -30.159 1.00 81.12 211 SER A CA 1
ATOM 1738 C C . SER A 1 211 ? 15.183 -18.710 -31.649 1.00 81.12 211 SER A C 1
ATOM 1740 O O . SER A 1 211 ? 15.536 -19.635 -32.372 1.00 81.12 211 SER A O 1
ATOM 1742 N N . THR A 1 212 ? 14.495 -17.659 -32.101 1.00 80.50 212 THR A N 1
ATOM 1743 C CA . THR A 1 212 ? 14.061 -17.483 -33.490 1.00 80.50 212 THR A CA 1
ATOM 1744 C C . THR A 1 212 ? 15.174 -16.942 -34.386 1.00 80.50 212 THR A C 1
ATOM 1746 O O . THR A 1 212 ? 15.324 -17.406 -35.512 1.00 80.50 212 THR A O 1
ATOM 1749 N N . THR A 1 213 ? 15.962 -15.971 -33.913 1.00 80.25 213 THR A N 1
ATOM 1750 C CA . THR A 1 213 ? 17.012 -15.330 -34.725 1.00 80.25 213 THR A CA 1
ATOM 1751 C C . THR A 1 213 ? 18.328 -16.103 -34.705 1.00 80.25 213 THR A C 1
ATOM 1753 O O . THR A 1 213 ? 19.100 -16.028 -35.660 1.00 80.25 213 THR A O 1
ATOM 1756 N N . GLY A 1 214 ? 18.621 -16.821 -33.612 1.00 78.25 214 GLY A N 1
ATOM 1757 C CA . GLY A 1 214 ? 19.860 -17.588 -33.434 1.00 78.25 214 GLY A CA 1
ATOM 1758 C C . GLY A 1 214 ? 21.140 -16.742 -33.372 1.00 78.25 214 GLY A C 1
ATOM 1759 O O . GLY A 1 214 ? 22.225 -17.296 -33.221 1.00 78.25 214 GLY A O 1
ATOM 1760 N N . THR A 1 215 ? 21.027 -15.413 -33.471 1.00 84.19 215 THR A N 1
ATOM 1761 C CA . THR A 1 215 ? 22.135 -14.450 -33.448 1.00 84.19 215 THR A CA 1
ATOM 1762 C C . THR A 1 215 ? 21.752 -13.253 -32.577 1.00 84.19 215 THR A C 1
ATOM 1764 O O . THR A 1 215 ? 20.600 -12.814 -32.576 1.00 84.19 215 THR A O 1
ATOM 1767 N N . GLY A 1 216 ? 22.714 -12.737 -31.809 1.00 88.25 216 GLY A N 1
ATOM 1768 C CA . GLY A 1 216 ? 22.551 -11.529 -31.001 1.00 88.25 216 GLY A CA 1
ATOM 1769 C C . GLY A 1 216 ? 22.385 -10.273 -31.854 1.00 88.25 216 GLY A C 1
ATOM 1770 O O . GLY A 1 216 ? 22.743 -10.260 -33.030 1.00 88.25 216 GLY A O 1
ATOM 1771 N N . GLY A 1 217 ? 21.847 -9.198 -31.281 1.00 92.19 217 GLY A N 1
ATOM 1772 C CA . GLY A 1 217 ? 21.707 -7.946 -32.025 1.00 92.19 217 GLY A CA 1
ATOM 1773 C C . GLY A 1 217 ? 21.010 -6.844 -31.247 1.00 92.19 217 GLY A C 1
ATOM 1774 O O . GLY A 1 217 ? 20.950 -6.886 -30.020 1.00 92.19 217 GLY A O 1
ATOM 1775 N N . SER A 1 218 ? 20.497 -5.857 -31.979 1.00 96.38 218 SER A N 1
ATOM 1776 C CA . SER A 1 218 ? 19.754 -4.735 -31.412 1.00 96.38 218 SER A CA 1
ATOM 1777 C C . SER A 1 218 ? 18.437 -5.210 -30.813 1.00 96.38 218 SER A C 1
ATOM 1779 O O . SER A 1 218 ? 17.767 -6.087 -31.365 1.00 96.38 218 SER A O 1
ATOM 1781 N N . TRP A 1 219 ? 18.044 -4.583 -29.717 1.00 98.00 219 TRP A N 1
ATOM 1782 C CA . TRP A 1 219 ? 16.725 -4.723 -29.123 1.00 98.00 219 TRP A CA 1
ATOM 1783 C C . TRP A 1 219 ? 16.068 -3.358 -29.021 1.00 98.00 219 TRP A C 1
ATOM 1785 O O . TRP A 1 219 ? 16.733 -2.335 -28.837 1.00 98.00 219 TRP A O 1
ATOM 1795 N N . GLY A 1 220 ? 14.746 -3.348 -29.121 1.00 97.88 220 GLY A N 1
ATOM 1796 C CA . GLY A 1 220 ? 13.979 -2.120 -29.082 1.00 97.88 220 GLY A CA 1
ATOM 1797 C C . GLY A 1 220 ? 12.601 -2.298 -28.478 1.00 97.88 220 GLY A C 1
ATOM 1798 O O . GLY A 1 220 ? 12.124 -3.414 -28.262 1.00 97.88 220 GLY A O 1
ATOM 1799 N N . VAL A 1 221 ? 11.973 -1.160 -28.204 1.00 98.56 221 VAL A N 1
ATOM 1800 C CA . VAL A 1 221 ? 10.587 -1.073 -27.755 1.00 98.56 221 VAL A CA 1
ATOM 1801 C C . VAL A 1 221 ? 9.823 -0.208 -28.743 1.00 98.56 221 VAL A C 1
ATOM 1803 O O . VAL A 1 221 ? 10.218 0.927 -29.025 1.00 98.56 221 VAL A O 1
ATOM 1806 N N . HIS A 1 222 ? 8.753 -0.764 -29.290 1.00 98.38 222 HIS A N 1
ATOM 1807 C CA . HIS A 1 222 ? 7.821 -0.070 -30.163 1.00 98.38 222 HIS A CA 1
ATOM 1808 C C . HIS A 1 222 ? 6.590 0.351 -29.363 1.00 98.38 222 HIS A C 1
ATOM 1810 O O . HIS A 1 222 ? 6.086 -0.434 -28.569 1.00 98.38 222 HIS A O 1
ATOM 1816 N N . PHE A 1 223 ? 6.124 1.577 -29.563 1.00 98.12 223 PHE A N 1
ATOM 1817 C CA . PHE A 1 223 ? 4.961 2.171 -28.914 1.00 98.12 223 PHE A CA 1
ATOM 1818 C C . PHE A 1 223 ? 3.956 2.556 -29.993 1.00 98.12 223 PHE A C 1
ATOM 1820 O O . PHE A 1 223 ? 4.295 3.331 -30.889 1.00 98.12 223 PHE A O 1
ATOM 1827 N N . GLU A 1 224 ? 2.730 2.063 -29.884 1.00 97.12 224 GLU A N 1
ATOM 1828 C CA . GLU A 1 224 ? 1.652 2.326 -30.835 1.00 97.12 224 GLU A CA 1
ATOM 1829 C C . GLU A 1 224 ? 0.485 2.990 -30.097 1.00 97.12 224 GLU A C 1
ATOM 1831 O O . GLU A 1 224 ? 0.030 2.491 -29.063 1.00 97.12 224 GLU A O 1
ATOM 1836 N N . ASN A 1 225 ? -0.013 4.103 -30.642 1.00 95.81 225 ASN A N 1
ATOM 1837 C CA . ASN A 1 225 ? -1.231 4.774 -30.188 1.00 95.81 225 ASN A CA 1
ATOM 1838 C C . ASN A 1 225 ? -2.285 4.728 -31.312 1.00 95.81 225 ASN A C 1
ATOM 1840 O O . ASN A 1 225 ? -2.355 5.655 -32.126 1.00 95.81 225 ASN A O 1
ATOM 1844 N N . PRO A 1 226 ? -3.090 3.653 -31.418 1.00 91.62 226 PRO A N 1
ATOM 1845 C CA . PRO A 1 226 ? -4.113 3.537 -32.451 1.00 91.62 226 PRO A CA 1
ATOM 1846 C C . PRO A 1 226 ? -5.314 4.442 -32.137 1.00 91.62 226 PRO A C 1
ATOM 1848 O O . PRO A 1 226 ? -6.000 4.218 -31.148 1.00 91.62 226 PRO A O 1
ATOM 1851 N N . ASN A 1 227 ? -5.581 5.433 -32.998 1.00 84.25 227 ASN A N 1
ATOM 1852 C CA . ASN A 1 227 ? -6.798 6.269 -33.100 1.00 84.25 227 ASN A CA 1
ATOM 1853 C C . ASN A 1 227 ? -7.705 6.433 -31.851 1.00 84.25 227 ASN A C 1
ATOM 1855 O O . ASN A 1 227 ? -8.925 6.422 -31.980 1.00 84.25 227 ASN A O 1
ATOM 1859 N N . GLY A 1 228 ? -7.139 6.650 -30.661 1.00 66.81 228 GLY A N 1
ATOM 1860 C CA . GLY A 1 228 ? -7.887 6.985 -29.445 1.00 66.81 228 GLY A CA 1
ATOM 1861 C C . GLY A 1 228 ? -8.872 5.920 -28.945 1.00 66.81 228 GLY A C 1
ATOM 1862 O O . GLY A 1 228 ? -9.724 6.239 -28.118 1.00 66.81 228 GLY A O 1
ATOM 1863 N N . ASP A 1 229 ? -8.768 4.669 -29.406 1.00 65.94 229 ASP A N 1
ATOM 1864 C CA . ASP A 1 229 ? -9.697 3.590 -29.030 1.00 65.94 229 ASP A CA 1
ATOM 1865 C C . ASP A 1 229 ? -9.344 2.931 -27.677 1.00 65.94 229 ASP A C 1
ATOM 1867 O O . ASP A 1 229 ? -9.971 1.950 -27.275 1.00 65.94 229 ASP A O 1
ATOM 1871 N N . GLY A 1 230 ? -8.322 3.434 -26.972 1.00 70.81 230 GLY A N 1
ATOM 1872 C CA . GLY A 1 230 ? -7.815 2.836 -25.730 1.00 70.81 230 GLY A CA 1
ATOM 1873 C C . GLY A 1 230 ? -7.109 1.492 -25.945 1.00 70.81 230 GLY A C 1
ATOM 1874 O O . GLY A 1 230 ? -6.962 0.713 -25.006 1.00 70.81 230 GLY A O 1
ATOM 1875 N N . ASN A 1 231 ? -6.689 1.217 -27.184 1.00 85.56 231 ASN A N 1
ATOM 1876 C CA . ASN A 1 231 ? -5.945 0.018 -27.581 1.00 85.56 231 ASN A CA 1
ATOM 1877 C C . ASN A 1 231 ? -4.436 0.280 -27.662 1.00 85.56 231 ASN A C 1
ATOM 1879 O O . ASN A 1 231 ? -3.724 -0.395 -28.402 1.00 85.56 231 ASN A O 1
ATOM 1883 N N . ASP A 1 232 ? -3.963 1.282 -26.933 1.00 95.00 232 ASP A N 1
ATOM 1884 C CA . ASP A 1 232 ? -2.570 1.683 -26.858 1.00 95.00 232 ASP A CA 1
ATOM 1885 C C . ASP A 1 232 ? -1.721 0.512 -26.355 1.00 95.00 232 ASP A C 1
ATOM 1887 O O . ASP A 1 232 ? -2.069 -0.160 -25.378 1.00 95.00 232 ASP A O 1
ATOM 1891 N N . PHE A 1 233 ? -0.598 0.246 -27.016 1.00 96.88 233 PHE A N 1
ATOM 1892 C CA . PHE A 1 233 ? 0.263 -0.874 -26.649 1.00 96.88 233 PHE A CA 1
ATOM 1893 C C . PHE A 1 233 ? 1.739 -0.568 -26.868 1.00 96.88 233 PHE A C 1
ATOM 1895 O O . PHE A 1 233 ? 2.119 0.342 -27.605 1.00 96.88 233 PHE A O 1
ATOM 1902 N N . TYR A 1 234 ? 2.583 -1.370 -26.228 1.00 98.38 234 TYR A N 1
ATOM 1903 C CA . TYR A 1 234 ? 4.010 -1.390 -26.486 1.00 98.38 234 TYR A CA 1
ATOM 1904 C C . TYR A 1 234 ? 4.530 -2.819 -26.641 1.00 98.38 234 TYR A C 1
ATOM 1906 O O . TYR A 1 234 ? 4.036 -3.766 -26.022 1.00 98.38 234 TYR A O 1
ATOM 1914 N N . GLU A 1 235 ? 5.529 -2.977 -27.500 1.00 98.44 235 GLU A N 1
ATOM 1915 C CA . GLU A 1 235 ? 6.093 -4.265 -27.885 1.00 98.44 235 GLU A CA 1
ATOM 1916 C C . GLU A 1 235 ? 7.607 -4.268 -27.726 1.00 98.44 235 GLU A C 1
ATOM 1918 O O . GLU A 1 235 ? 8.305 -3.398 -28.246 1.00 98.44 235 GLU A O 1
ATOM 1923 N N . LEU A 1 236 ? 8.119 -5.276 -27.023 1.00 98.31 236 LEU A N 1
ATOM 1924 C CA . LEU A 1 236 ? 9.542 -5.584 -26.988 1.00 98.31 236 LEU A CA 1
ATOM 1925 C C . LEU A 1 236 ? 9.873 -6.442 -28.201 1.00 98.31 236 LEU A C 1
ATOM 1927 O O . LEU A 1 236 ? 9.239 -7.478 -28.417 1.00 98.31 236 LEU A O 1
ATOM 1931 N N . PHE A 1 237 ? 10.901 -6.060 -28.947 1.00 97.88 237 PHE A N 1
ATOM 1932 C CA . PHE A 1 237 ? 11.339 -6.809 -30.116 1.00 97.88 237 PHE A CA 1
ATOM 1933 C C . PHE A 1 237 ? 12.864 -6.884 -30.210 1.00 97.88 237 PHE A C 1
ATOM 1935 O O . PHE A 1 237 ? 13.589 -6.048 -29.665 1.00 97.88 237 PHE A O 1
ATOM 1942 N N . GLN A 1 238 ? 13.343 -7.893 -30.936 1.00 96.81 238 GLN A N 1
ATOM 1943 C CA . GLN A 1 238 ? 14.736 -8.017 -31.352 1.00 96.81 238 GLN A CA 1
ATOM 1944 C C . GLN A 1 238 ? 14.854 -7.687 -32.846 1.00 96.81 238 GLN A C 1
ATOM 1946 O O . GLN A 1 238 ? 14.172 -8.292 -33.673 1.00 96.81 238 GLN A O 1
ATOM 1951 N N . GLY A 1 239 ? 15.734 -6.756 -33.208 1.00 94.44 239 GLY A N 1
ATOM 1952 C CA . GLY A 1 239 ? 16.000 -6.372 -34.592 1.00 94.44 239 GLY A CA 1
ATOM 1953 C C . GLY A 1 239 ? 16.525 -4.942 -34.723 1.00 94.44 239 GLY A C 1
ATOM 1954 O O . GLY A 1 239 ? 16.319 -4.106 -33.849 1.00 94.44 239 GLY A O 1
ATOM 1955 N N . SER A 1 240 ? 17.182 -4.645 -35.846 1.00 92.25 240 SER A N 1
ATOM 1956 C CA . SER A 1 240 ? 17.642 -3.287 -36.193 1.00 92.25 240 SER A CA 1
ATOM 1957 C C . SER A 1 240 ? 16.519 -2.367 -36.686 1.00 92.25 240 SER A C 1
ATOM 1959 O O . SER A 1 240 ? 16.733 -1.182 -36.908 1.00 92.25 240 SER A O 1
ATOM 1961 N N . ASN A 1 241 ? 15.323 -2.913 -36.902 1.00 92.81 241 ASN A N 1
ATOM 1962 C CA . ASN A 1 241 ? 14.105 -2.183 -37.221 1.00 92.81 241 ASN A CA 1
ATOM 1963 C C . ASN A 1 241 ? 12.900 -2.988 -36.725 1.00 92.81 241 ASN A C 1
ATOM 1965 O O . ASN A 1 241 ? 12.968 -4.214 -36.652 1.00 92.81 241 ASN A O 1
ATOM 1969 N N . TYR A 1 242 ? 11.810 -2.297 -36.402 1.00 95.44 242 TYR A N 1
ATOM 1970 C CA . TYR A 1 242 ? 10.609 -2.937 -35.868 1.00 95.44 242 TYR A CA 1
ATOM 1971 C C . TYR A 1 242 ? 9.881 -3.800 -36.911 1.00 95.44 242 TYR A C 1
ATOM 1973 O O . TYR A 1 242 ? 9.583 -4.956 -36.640 1.00 95.44 242 TYR A O 1
ATOM 1981 N N . ASN A 1 243 ? 9.679 -3.287 -38.131 1.00 94.25 243 ASN A N 1
ATOM 1982 C CA . ASN A 1 243 ? 8.876 -3.956 -39.168 1.00 94.25 243 ASN A CA 1
ATOM 1983 C C . 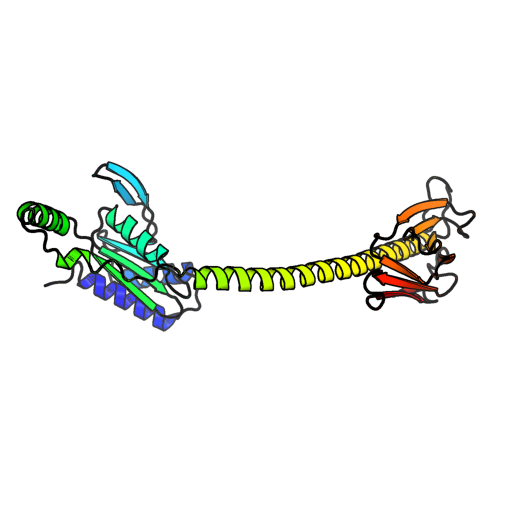ASN A 1 243 ? 9.402 -5.342 -39.585 1.00 94.25 243 ASN A C 1
ATOM 1985 O O . ASN A 1 243 ? 8.613 -6.207 -39.948 1.00 94.25 243 ASN A O 1
ATOM 1989 N N . ASN A 1 244 ? 10.722 -5.550 -39.553 1.00 91.00 244 ASN A N 1
ATOM 1990 C CA . ASN A 1 244 ? 11.362 -6.843 -39.828 1.00 91.00 244 ASN A CA 1
ATOM 1991 C C . ASN A 1 244 ? 11.930 -7.497 -38.555 1.00 91.00 244 ASN A C 1
ATOM 1993 O O . ASN A 1 244 ? 12.697 -8.457 -38.641 1.00 91.00 244 ASN A O 1
ATOM 1997 N N . GLY A 1 245 ? 11.623 -6.940 -37.383 1.00 92.19 245 GLY A N 1
ATOM 1998 C CA . GLY A 1 245 ? 12.061 -7.448 -36.092 1.00 92.19 245 GLY A CA 1
ATOM 1999 C C . GLY A 1 245 ? 11.242 -8.654 -35.636 1.00 92.19 245 GLY A C 1
ATOM 2000 O O . GLY A 1 245 ? 10.137 -8.912 -36.106 1.00 92.19 245 GLY A O 1
ATOM 2001 N N . THR A 1 246 ? 11.788 -9.405 -34.684 1.00 95.12 246 THR A N 1
ATOM 2002 C CA . THR A 1 246 ? 11.064 -10.476 -33.990 1.00 95.12 246 THR A CA 1
ATOM 2003 C C . THR A 1 246 ? 10.421 -9.913 -32.730 1.00 95.12 246 THR A C 1
ATOM 2005 O O . THR A 1 246 ? 11.131 -9.521 -31.804 1.00 95.12 246 THR A O 1
ATOM 2008 N N . ILE A 1 247 ? 9.089 -9.893 -32.679 1.00 96.69 247 ILE A N 1
ATOM 2009 C CA . ILE A 1 247 ? 8.331 -9.485 -31.489 1.00 96.69 247 ILE A CA 1
ATOM 2010 C C . ILE A 1 247 ? 8.483 -10.560 -30.407 1.00 96.69 247 ILE A C 1
ATOM 2012 O O . ILE A 1 247 ? 8.258 -11.745 -30.654 1.00 96.69 247 ILE A O 1
ATOM 2016 N N . VAL A 1 248 ? 8.867 -10.139 -29.205 1.00 96.00 248 VAL A N 1
ATOM 2017 C CA . VAL A 1 248 ? 9.119 -11.014 -28.050 1.00 96.00 248 VAL A CA 1
ATOM 2018 C C . VAL A 1 248 ? 7.993 -10.927 -27.031 1.00 96.00 248 VAL A C 1
ATOM 2020 O O . VAL A 1 248 ? 7.592 -11.942 -26.465 1.00 96.00 248 VAL A O 1
ATOM 2023 N N . SER A 1 249 ? 7.457 -9.730 -26.801 1.00 96.56 249 SER A N 1
ATOM 2024 C CA . SER A 1 249 ? 6.302 -9.539 -25.926 1.00 96.56 249 SER A CA 1
ATOM 2025 C C . SER A 1 249 ? 5.499 -8.319 -26.342 1.00 96.56 249 SER A C 1
ATOM 2027 O O . SER A 1 249 ? 6.081 -7.304 -26.715 1.00 96.56 249 SER A O 1
ATOM 2029 N N . LYS A 1 250 ? 4.176 -8.411 -26.198 1.00 97.00 250 LYS A N 1
ATOM 2030 C CA . LYS A 1 250 ? 3.223 -7.317 -26.396 1.00 97.00 250 LYS A CA 1
ATOM 2031 C C . LYS A 1 250 ? 2.490 -7.042 -25.092 1.00 97.00 250 LYS A C 1
ATOM 2033 O O . LYS A 1 250 ? 1.963 -7.974 -24.486 1.00 97.00 250 LYS A O 1
ATOM 2038 N N . SER A 1 251 ? 2.416 -5.772 -24.717 1.00 97.12 251 SER A N 1
ATOM 2039 C CA . SER A 1 251 ? 1.702 -5.302 -23.534 1.00 97.12 251 SER A CA 1
ATOM 2040 C C . SER A 1 251 ? 0.757 -4.171 -23.920 1.00 97.12 251 SER A C 1
ATOM 2042 O O . SER A 1 251 ? 1.190 -3.162 -24.471 1.00 97.12 251 SER A O 1
ATOM 2044 N N . ASN A 1 252 ? -0.531 -4.327 -23.617 1.00 95.94 252 ASN A N 1
ATOM 2045 C CA . ASN A 1 252 ? -1.509 -3.249 -23.769 1.00 95.94 252 ASN A CA 1
ATOM 2046 C C . ASN A 1 252 ? -1.465 -2.339 -22.538 1.00 95.94 252 ASN A C 1
ATOM 2048 O O . ASN A 1 252 ? -1.225 -2.815 -21.424 1.00 95.94 252 ASN A O 1
ATOM 2052 N N . LEU A 1 253 ? -1.731 -1.048 -22.724 1.00 95.19 253 LEU A N 1
ATOM 2053 C CA . LEU A 1 253 ? -1.903 -0.132 -21.606 1.00 95.19 253 LEU A CA 1
ATOM 2054 C C . LEU A 1 253 ? -3.201 -0.458 -20.848 1.00 95.19 253 LEU A C 1
ATOM 2056 O O . LEU A 1 253 ? -4.171 -0.947 -21.437 1.00 95.19 253 LEU A O 1
ATOM 2060 N N . PRO A 1 254 ? -3.247 -0.197 -19.530 1.00 93.62 254 PRO A N 1
ATOM 2061 C CA . PRO A 1 254 ? -4.489 -0.258 -18.774 1.00 93.62 254 PRO A CA 1
ATOM 2062 C C . PRO A 1 254 ? -5.557 0.664 -19.367 1.00 93.62 254 PRO A C 1
ATOM 2064 O O . PRO A 1 254 ? -5.257 1.769 -19.806 1.00 93.62 254 PRO A O 1
ATOM 2067 N N . SER A 1 255 ? -6.828 0.264 -19.289 1.00 91.44 255 SER A N 1
ATOM 2068 C CA . SER A 1 255 ? -7.950 0.983 -19.918 1.00 91.44 255 SER A CA 1
ATOM 2069 C C . SER A 1 255 ? -8.215 2.396 -19.374 1.00 91.44 255 SER A C 1
ATOM 2071 O O . SER A 1 255 ? -9.122 3.072 -19.846 1.00 91.44 255 SER A O 1
ATOM 2073 N N . ASN A 1 256 ? -7.517 2.817 -18.319 1.00 92.00 256 ASN A N 1
ATOM 2074 C CA . ASN A 1 256 ? -7.586 4.156 -17.733 1.00 92.00 256 ASN A CA 1
ATOM 2075 C C . ASN A 1 256 ? -6.388 5.047 -18.101 1.00 92.00 256 ASN A C 1
ATOM 2077 O O . ASN A 1 256 ? -6.343 6.188 -17.636 1.00 92.00 256 ASN A O 1
ATOM 2081 N N . ILE A 1 257 ? -5.443 4.552 -18.903 1.00 94.25 257 ILE A N 1
ATOM 2082 C CA . ILE A 1 257 ? -4.225 5.250 -19.317 1.00 94.25 257 ILE A CA 1
ATOM 2083 C C . ILE A 1 257 ? -4.171 5.294 -20.846 1.00 94.25 257 ILE A C 1
ATOM 2085 O O . ILE A 1 257 ? -4.560 4.341 -21.511 1.00 94.25 257 ILE A O 1
ATOM 2089 N N . GLN A 1 258 ? -3.665 6.396 -21.388 1.00 94.94 258 GLN A N 1
ATOM 2090 C CA . GLN A 1 258 ? -3.413 6.580 -22.818 1.00 94.94 258 GLN A CA 1
ATOM 2091 C C . GLN A 1 258 ? -2.015 7.159 -23.055 1.00 94.94 258 GLN A C 1
ATOM 2093 O O . GLN A 1 258 ? -1.438 7.787 -22.160 1.00 94.94 258 GLN A O 1
ATOM 2098 N N . PHE A 1 259 ? -1.488 7.007 -24.267 1.00 96.81 259 PHE A N 1
ATOM 2099 C CA . PHE A 1 259 ? -0.352 7.777 -24.753 1.00 96.81 259 PHE A CA 1
ATOM 2100 C C . PHE A 1 259 ? -0.781 9.202 -25.117 1.00 96.81 259 PHE A C 1
ATOM 2102 O O . PHE A 1 259 ? -1.692 9.427 -25.911 1.00 96.81 259 PHE A O 1
ATOM 2109 N N . ASP A 1 260 ? -0.042 10.177 -24.595 1.00 95.31 260 ASP A N 1
ATOM 2110 C CA . ASP A 1 260 ? 0.003 11.528 -25.158 1.00 95.31 260 ASP A CA 1
ATOM 2111 C C . ASP A 1 260 ? 1.116 11.630 -26.220 1.00 95.31 260 ASP A C 1
ATOM 2113 O O . ASP A 1 260 ? 1.028 12.426 -27.155 1.00 95.31 260 ASP A O 1
ATOM 2117 N N . ILE A 1 261 ? 2.193 10.851 -26.043 1.00 96.00 261 ILE A N 1
ATOM 2118 C CA . ILE A 1 261 ? 3.317 10.720 -26.977 1.00 96.00 261 ILE A CA 1
ATOM 2119 C C . ILE A 1 261 ? 3.696 9.229 -27.044 1.00 96.00 261 ILE A C 1
ATOM 2121 O O . ILE A 1 261 ? 4.137 8.701 -26.017 1.00 96.00 261 ILE A O 1
ATOM 2125 N N . PRO A 1 262 ? 3.576 8.559 -28.208 1.00 96.56 262 PRO A N 1
ATOM 2126 C CA . PRO A 1 262 ? 3.192 9.110 -29.514 1.00 96.56 262 PRO A CA 1
ATOM 2127 C C . PRO A 1 262 ? 1.742 9.625 -29.558 1.00 96.56 262 PRO A C 1
ATOM 2129 O O . PRO A 1 262 ? 0.892 9.182 -28.790 1.00 96.56 262 PRO A O 1
ATOM 2132 N N . ALA A 1 263 ? 1.481 10.597 -30.440 1.00 94.69 263 ALA A N 1
ATOM 2133 C CA . ALA A 1 263 ? 0.142 11.157 -30.629 1.00 94.69 263 ALA A CA 1
ATOM 2134 C C . ALA A 1 263 ? -0.825 10.111 -31.212 1.00 94.69 263 ALA A C 1
ATOM 2136 O O . ALA A 1 263 ? -0.392 9.148 -31.844 1.00 94.69 263 ALA A O 1
ATOM 2137 N N . SER A 1 264 ? -2.131 10.327 -31.046 1.00 93.38 264 SER A N 1
ATOM 2138 C CA . SER A 1 264 ? -3.167 9.442 -31.594 1.00 93.38 264 SER A CA 1
ATOM 2139 C C . SER A 1 264 ? -2.978 9.196 -33.094 1.00 93.38 264 SER A C 1
ATOM 2141 O O . SER A 1 264 ? -2.794 10.134 -33.870 1.00 93.38 264 SER A O 1
ATOM 2143 N N . GLY A 1 265 ? -3.050 7.931 -33.500 1.00 94.12 265 GLY A N 1
ATOM 2144 C CA . GLY A 1 265 ? -2.808 7.473 -34.869 1.00 94.12 265 GLY A CA 1
ATOM 2145 C C . GLY A 1 265 ? -1.328 7.421 -35.263 1.00 94.12 265 GLY A C 1
ATOM 2146 O O . GLY A 1 265 ? -1.024 7.303 -36.448 1.00 94.12 265 GLY A O 1
ATOM 2147 N N . SER A 1 266 ? -0.408 7.558 -34.305 1.00 95.12 266 SER A N 1
ATOM 2148 C CA . SER A 1 266 ? 1.040 7.541 -34.535 1.00 95.12 266 SER A CA 1
ATOM 2149 C C . SER A 1 266 ? 1.743 6.490 -33.679 1.00 95.12 266 SER A C 1
ATOM 2151 O O . SER A 1 266 ? 1.218 6.000 -32.678 1.00 95.12 266 SER A O 1
ATOM 2153 N N . SER A 1 267 ? 2.988 6.207 -34.053 1.00 96.31 267 SER A N 1
ATOM 2154 C CA . SER A 1 267 ? 3.873 5.287 -33.353 1.00 96.31 267 SER A CA 1
ATOM 2155 C C . SER A 1 267 ? 5.221 5.930 -33.041 1.00 96.31 267 SER A C 1
ATOM 2157 O O . SER A 1 267 ? 5.619 6.929 -33.643 1.00 96.31 267 SER A O 1
ATOM 2159 N N . SER A 1 268 ? 5.925 5.374 -32.061 1.00 97.19 268 SER A N 1
ATOM 2160 C CA . SER A 1 268 ? 7.289 5.758 -31.699 1.00 97.19 268 SER A CA 1
ATOM 2161 C C . SER A 1 268 ? 8.098 4.499 -31.427 1.00 97.19 268 SER A C 1
ATOM 2163 O O . SER A 1 268 ? 7.581 3.537 -30.873 1.00 97.19 268 SER A O 1
ATOM 2165 N N . THR A 1 269 ? 9.364 4.460 -31.835 1.00 98.00 269 THR A N 1
ATOM 2166 C CA . THR A 1 269 ? 10.215 3.277 -31.643 1.00 98.00 269 THR A CA 1
ATOM 2167 C C . THR A 1 269 ? 11.557 3.694 -31.074 1.00 98.00 269 THR A C 1
ATOM 2169 O O . THR A 1 269 ? 12.207 4.588 -31.608 1.00 98.00 269 THR A O 1
ATOM 2172 N N . VAL A 1 270 ? 11.984 3.014 -30.012 1.00 98.06 270 VAL A N 1
ATOM 2173 C CA . VAL A 1 270 ? 13.313 3.170 -29.417 1.00 98.06 270 VAL A CA 1
ATOM 2174 C C . VAL A 1 270 ? 14.109 1.908 -29.707 1.00 98.06 270 VAL A C 1
ATOM 2176 O O . VAL A 1 270 ? 13.704 0.826 -29.290 1.00 98.06 270 VAL A O 1
ATOM 2179 N N . ILE A 1 271 ? 15.233 2.039 -30.406 1.00 98.06 271 ILE A N 1
ATOM 2180 C CA . ILE A 1 271 ? 16.153 0.936 -30.709 1.00 98.06 271 ILE A CA 1
ATOM 2181 C C . ILE A 1 271 ? 17.481 1.232 -30.033 1.00 98.06 271 ILE A C 1
ATOM 2183 O O . ILE A 1 271 ? 17.980 2.354 -30.122 1.00 98.06 271 ILE A O 1
ATOM 2187 N N . PHE A 1 272 ? 18.027 0.236 -29.341 1.00 98.25 272 PHE A N 1
ATOM 2188 C CA . PHE A 1 272 ? 19.327 0.329 -28.698 1.00 98.25 272 PHE A CA 1
ATOM 2189 C C . PHE A 1 272 ? 20.387 -0.374 -29.545 1.00 98.25 272 PHE A C 1
ATOM 2191 O O . PHE A 1 272 ? 20.229 -1.523 -29.966 1.00 98.25 272 PHE A O 1
ATOM 2198 N N . SER A 1 273 ? 21.491 0.331 -29.773 1.00 96.00 273 SER A N 1
ATOM 2199 C CA . SER A 1 273 ? 22.640 -0.180 -30.505 1.00 96.00 273 SER A CA 1
ATOM 2200 C C . SER A 1 273 ? 23.302 -1.349 -29.751 1.00 96.00 273 SER A C 1
ATOM 2202 O O . SER A 1 273 ? 23.479 -1.270 -28.526 1.00 96.00 273 SER A O 1
ATOM 2204 N N . PRO A 1 274 ? 23.713 -2.427 -30.449 1.00 94.56 274 PRO A N 1
ATOM 2205 C CA . PRO A 1 274 ? 24.433 -3.536 -29.832 1.00 94.56 274 PRO A CA 1
ATOM 2206 C C . PRO A 1 274 ? 25.736 -3.043 -29.205 1.00 94.56 274 PRO A C 1
ATOM 2208 O O . PRO A 1 274 ? 26.342 -2.098 -29.711 1.00 94.56 274 PRO A O 1
ATOM 2211 N N . ILE A 1 275 ? 26.202 -3.708 -28.143 1.00 90.00 275 ILE A N 1
ATOM 2212 C CA . ILE A 1 275 ? 27.488 -3.439 -27.460 1.00 90.00 275 ILE A CA 1
ATOM 2213 C C . ILE A 1 275 ? 27.520 -2.111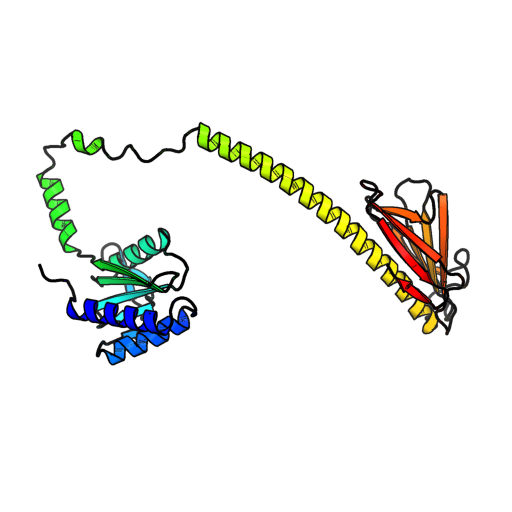 -26.683 1.00 90.00 275 ILE A C 1
ATOM 2215 O O . ILE A 1 275 ? 28.091 -2.065 -25.596 1.00 90.00 275 ILE A O 1
ATOM 2219 N N . THR A 1 276 ? 26.915 -1.036 -27.195 1.00 93.50 276 THR A N 1
ATOM 2220 C CA . THR A 1 276 ? 26.925 0.294 -26.564 1.00 93.50 276 THR A CA 1
ATOM 2221 C C . THR A 1 276 ? 25.674 0.580 -25.742 1.00 93.50 276 THR A C 1
ATOM 2223 O O . THR A 1 276 ? 25.744 1.372 -24.804 1.00 93.50 276 THR A O 1
ATOM 2226 N N . GLY A 1 277 ? 24.530 -0.033 -26.074 1.00 93.00 277 GLY A N 1
ATOM 2227 C CA . GLY A 1 277 ? 23.257 0.204 -25.384 1.00 93.00 277 GLY A CA 1
ATOM 2228 C C . GLY A 1 277 ? 22.748 1.642 -25.517 1.00 93.00 277 GLY A C 1
ATOM 2229 O O . GLY A 1 277 ? 21.865 2.057 -24.763 1.00 93.00 277 GLY A O 1
ATOM 2230 N N . LEU A 1 278 ? 23.319 2.422 -26.437 1.00 97.19 278 LEU A N 1
ATOM 2231 C CA . LEU A 1 278 ? 22.876 3.780 -26.725 1.00 97.19 278 LEU A CA 1
ATOM 2232 C C . LEU A 1 278 ? 21.663 3.732 -27.656 1.00 97.19 278 LEU A C 1
ATOM 2234 O O . LEU A 1 278 ? 21.627 2.886 -28.549 1.00 97.19 278 LEU A O 1
ATOM 2238 N N . PRO A 1 279 ? 20.669 4.607 -27.460 1.00 97.00 279 PRO A N 1
ATOM 2239 C CA . PRO A 1 279 ? 19.528 4.680 -28.352 1.00 97.00 279 PRO A CA 1
ATOM 2240 C C . PRO A 1 279 ? 19.943 5.312 -29.681 1.00 97.00 279 PRO A C 1
ATOM 2242 O O . PRO A 1 279 ? 20.726 6.264 -29.700 1.00 97.00 279 PRO A O 1
ATOM 2245 N N . ASP A 1 280 ? 19.352 4.847 -30.776 1.00 93.56 280 ASP A N 1
ATOM 2246 C CA . ASP A 1 280 ? 19.600 5.412 -32.108 1.00 93.56 280 ASP A CA 1
ATOM 2247 C C . ASP A 1 280 ? 19.131 6.875 -32.206 1.00 93.56 280 ASP A C 1
ATOM 2249 O O . ASP A 1 280 ? 19.682 7.679 -32.957 1.00 93.56 280 ASP A O 1
ATOM 2253 N N . THR A 1 281 ? 18.102 7.254 -31.441 1.00 94.50 281 THR A N 1
ATOM 2254 C CA . THR A 1 281 ? 17.597 8.631 -31.355 1.00 94.50 281 THR A CA 1
ATOM 2255 C C . THR A 1 281 ? 17.033 8.911 -29.964 1.00 94.50 281 THR A C 1
ATOM 2257 O O . THR A 1 281 ? 16.329 8.083 -29.380 1.00 94.50 281 THR A O 1
ATOM 2260 N N . ALA A 1 282 ? 17.329 10.098 -29.422 1.00 95.81 282 ALA A N 1
ATOM 2261 C CA . ALA A 1 282 ? 16.736 10.547 -28.166 1.00 95.81 282 ALA A CA 1
ATOM 2262 C C . ALA A 1 282 ? 15.213 10.661 -28.318 1.00 95.81 282 ALA A C 1
ATOM 2264 O O . ALA A 1 282 ? 14.727 11.301 -29.248 1.00 95.81 282 ALA A O 1
ATOM 2265 N N . THR A 1 283 ? 14.470 10.038 -27.410 1.00 97.38 283 THR A N 1
ATOM 2266 C CA . THR A 1 283 ? 13.025 9.837 -27.549 1.00 97.38 283 THR A CA 1
ATOM 2267 C C . THR A 1 283 ? 12.316 10.157 -26.241 1.00 97.38 283 THR A C 1
ATOM 2269 O O . THR A 1 283 ? 12.823 9.864 -25.157 1.00 97.38 283 THR A O 1
ATOM 2272 N N . THR A 1 284 ? 11.121 10.729 -26.351 1.00 97.94 284 THR A N 1
ATOM 2273 C CA . THR A 1 284 ? 10.225 10.980 -25.222 1.00 97.94 284 THR A CA 1
ATOM 2274 C C . THR A 1 284 ? 8.941 10.196 -25.427 1.00 97.94 284 THR A C 1
ATOM 2276 O O . THR A 1 284 ? 8.365 10.237 -26.511 1.00 97.94 284 THR A O 1
ATOM 2279 N N . ILE A 1 285 ? 8.490 9.516 -24.379 1.00 98.31 285 ILE A N 1
ATOM 2280 C CA . ILE A 1 285 ? 7.196 8.837 -24.305 1.00 98.31 285 ILE A CA 1
ATOM 2281 C C . ILE A 1 285 ? 6.411 9.486 -23.173 1.00 98.31 285 ILE A C 1
ATOM 2283 O O . ILE A 1 285 ? 6.962 9.751 -22.106 1.00 98.31 285 ILE A O 1
ATOM 2287 N N . LYS A 1 286 ? 5.132 9.773 -23.392 1.00 97.81 286 LYS A N 1
ATOM 2288 C CA . LYS A 1 286 ? 4.283 10.417 -22.388 1.00 97.81 286 LYS A CA 1
ATOM 2289 C C . LYS A 1 286 ? 2.962 9.684 -22.304 1.00 97.81 286 LYS A C 1
ATOM 2291 O O . LYS A 1 286 ? 2.336 9.448 -23.332 1.00 97.81 286 LYS A O 1
ATOM 2296 N N . ILE A 1 287 ? 2.553 9.364 -21.083 1.00 97.00 287 ILE A N 1
ATOM 2297 C CA . ILE A 1 287 ? 1.275 8.720 -20.780 1.00 97.00 287 ILE A CA 1
ATOM 2298 C C . ILE A 1 287 ? 0.481 9.564 -19.786 1.00 97.00 287 ILE A C 1
ATOM 2300 O O . ILE A 1 287 ? 1.066 10.269 -18.958 1.00 97.00 287 ILE A O 1
ATOM 2304 N N . SER A 1 288 ? -0.843 9.491 -19.850 1.00 95.62 288 SER A N 1
ATOM 2305 C CA . SER A 1 288 ? -1.743 10.227 -18.961 1.00 95.62 288 SER A CA 1
ATOM 2306 C C . SER A 1 288 ? -2.967 9.406 -18.573 1.00 95.62 288 SER A C 1
ATOM 2308 O O . SER A 1 288 ? -3.307 8.421 -19.228 1.00 95.62 288 SER A O 1
ATOM 2310 N N . LEU A 1 289 ? -3.628 9.803 -17.483 1.00 93.75 289 LEU A N 1
ATOM 2311 C CA . LEU A 1 289 ? -4.939 9.260 -17.137 1.00 93.75 289 LEU A CA 1
ATOM 2312 C C . LEU A 1 289 ? -6.007 9.814 -18.081 1.00 93.75 289 LEU A C 1
ATOM 2314 O O . LEU A 1 289 ? -6.164 11.029 -18.186 1.00 93.75 289 LEU A O 1
ATOM 2318 N N . ILE A 1 290 ? -6.828 8.937 -18.660 1.00 91.31 290 ILE A N 1
ATOM 2319 C CA . ILE A 1 290 ? -7.936 9.338 -19.546 1.00 91.31 290 ILE A CA 1
ATOM 2320 C C . ILE A 1 290 ? -8.944 10.226 -18.796 1.00 91.31 290 ILE A C 1
ATOM 2322 O O . ILE A 1 290 ? -9.424 11.229 -19.319 1.00 91.31 290 ILE A O 1
ATOM 2326 N N . SER A 1 291 ? -9.243 9.889 -17.536 1.00 89.94 291 SER A N 1
ATOM 2327 C CA . SER A 1 291 ? -10.175 10.645 -16.684 1.00 89.94 291 SER A CA 1
ATOM 2328 C C . SER A 1 291 ? -9.628 11.998 -16.218 1.00 89.94 291 SER A C 1
ATOM 2330 O O . SER A 1 291 ? -10.406 12.864 -15.820 1.00 89.94 291 SER A O 1
ATOM 2332 N N . SER A 1 292 ? -8.305 12.176 -16.225 1.00 89.94 292 SER A N 1
ATOM 2333 C CA . SER A 1 292 ? -7.628 13.382 -15.748 1.00 89.94 292 SER A CA 1
ATOM 2334 C C . SER A 1 292 ? -6.299 13.570 -16.489 1.00 89.94 292 SER A C 1
ATOM 2336 O O . SER A 1 292 ? -5.244 13.276 -15.921 1.00 89.94 292 SER A O 1
ATOM 2338 N N . PRO A 1 293 ? -6.315 14.103 -17.727 1.00 87.69 293 PRO A N 1
ATOM 2339 C CA . PRO A 1 293 ? -5.121 14.192 -18.582 1.00 87.69 293 PRO A CA 1
ATOM 2340 C C . PRO A 1 293 ? -3.968 15.033 -18.006 1.00 87.69 293 PRO A C 1
ATOM 2342 O O . PRO A 1 293 ? -2.832 14.968 -18.470 1.00 87.69 293 PRO A O 1
ATOM 2345 N N . THR A 1 294 ? -4.239 15.837 -16.976 1.00 90.31 294 THR A N 1
ATOM 2346 C CA . THR A 1 294 ? -3.224 16.585 -16.220 1.00 90.31 294 THR A CA 1
ATOM 2347 C C . THR A 1 294 ? -2.348 15.681 -15.347 1.00 90.31 294 THR A C 1
ATOM 2349 O O . THR A 1 294 ? -1.184 16.008 -15.113 1.00 90.31 294 THR A O 1
ATOM 2352 N N . SER A 1 295 ? -2.870 14.536 -14.900 1.00 93.50 295 SER A N 1
ATOM 2353 C CA . SER A 1 295 ? -2.096 13.476 -14.257 1.00 93.50 295 SER A CA 1
ATOM 2354 C C . SER A 1 295 ? -1.373 12.689 -15.343 1.00 93.50 295 SER A C 1
ATOM 2356 O O . SER A 1 295 ? -1.952 11.809 -15.980 1.00 93.50 295 SER A O 1
ATOM 2358 N N . SER A 1 296 ? -0.108 13.035 -15.573 1.00 95.94 296 SER A N 1
ATOM 2359 C CA . SER A 1 296 ? 0.712 12.447 -16.631 1.00 95.94 296 SER A CA 1
ATOM 2360 C C . SER A 1 296 ? 2.112 12.105 -16.140 1.00 95.94 296 SER A C 1
ATOM 2362 O O . SER A 1 296 ? 2.579 12.623 -15.126 1.00 95.94 296 SER A O 1
ATOM 2364 N N . SER A 1 297 ? 2.766 11.216 -16.876 1.00 97.44 297 SER A N 1
ATOM 2365 C CA . SER A 1 297 ? 4.124 10.749 -16.635 1.00 97.44 297 SER A CA 1
ATOM 2366 C C . SER A 1 297 ? 4.916 10.823 -17.936 1.00 97.44 297 SER A C 1
ATOM 2368 O O . SER A 1 297 ? 4.392 10.489 -19.001 1.00 97.44 297 SER A O 1
ATOM 2370 N N . THR A 1 298 ? 6.156 11.311 -17.868 1.00 97.94 298 THR A N 1
ATOM 2371 C CA . THR A 1 298 ? 6.998 11.560 -19.047 1.00 97.94 298 THR A CA 1
ATOM 2372 C C . THR A 1 298 ? 8.297 10.788 -18.924 1.00 97.94 298 THR A C 1
ATOM 2374 O O . THR A 1 298 ? 9.139 11.106 -18.093 1.00 97.94 298 THR A O 1
ATOM 2377 N N . ILE A 1 299 ? 8.482 9.814 -19.803 1.00 98.56 299 ILE A N 1
ATOM 2378 C CA . ILE A 1 299 ? 9.676 8.986 -19.879 1.00 98.56 299 ILE A CA 1
ATOM 2379 C C . ILE A 1 299 ? 10.594 9.580 -20.945 1.00 98.56 299 ILE A C 1
ATOM 2381 O O . ILE A 1 299 ? 10.205 9.723 -22.103 1.00 98.56 299 ILE A O 1
ATOM 2385 N N . THR A 1 300 ? 11.822 9.924 -20.567 1.00 98.06 300 THR A N 1
ATOM 2386 C CA . THR A 1 300 ? 12.835 10.467 -21.480 1.00 98.06 300 THR A CA 1
ATOM 2387 C C . THR A 1 300 ? 13.994 9.491 -21.613 1.00 98.06 300 THR A C 1
ATOM 2389 O O . THR A 1 300 ? 14.607 9.103 -20.616 1.00 98.06 300 THR A O 1
ATOM 2392 N N . ILE A 1 301 ? 14.317 9.135 -22.853 1.00 98.12 301 ILE A N 1
ATOM 2393 C CA . ILE A 1 301 ? 15.495 8.364 -23.234 1.00 98.12 301 ILE A CA 1
ATOM 2394 C C . ILE A 1 301 ? 16.427 9.327 -23.963 1.00 98.12 301 ILE A C 1
ATOM 2396 O O . ILE A 1 301 ? 16.159 9.736 -25.092 1.00 98.12 301 ILE A O 1
ATOM 2400 N N . ASN A 1 302 ? 17.506 9.748 -23.312 1.00 96.50 302 ASN A N 1
ATOM 2401 C CA . ASN A 1 302 ? 18.424 10.713 -23.913 1.00 96.50 302 ASN A CA 1
ATOM 2402 C C . ASN A 1 302 ? 19.471 10.023 -24.813 1.00 96.50 302 ASN A C 1
ATOM 2404 O O . ASN A 1 302 ? 19.652 8.809 -24.779 1.00 96.50 302 ASN A O 1
ATOM 2408 N N . ALA A 1 303 ? 20.239 10.812 -25.567 1.00 94.94 303 ALA A N 1
ATOM 2409 C CA . ALA A 1 303 ? 21.267 10.286 -26.471 1.00 94.94 303 ALA A CA 1
ATOM 2410 C C . ALA A 1 303 ? 22.421 9.533 -25.771 1.00 94.94 303 ALA A C 1
ATOM 2412 O O . ALA A 1 303 ? 23.173 8.830 -26.435 1.00 94.94 303 ALA A O 1
ATOM 2413 N N . ASN A 1 304 ? 22.579 9.664 -24.445 1.00 94.19 304 ASN A N 1
ATOM 2414 C CA . ASN A 1 304 ? 23.594 8.926 -23.685 1.00 94.19 304 ASN A CA 1
ATOM 2415 C C . ASN A 1 304 ? 23.065 7.619 -23.067 1.00 94.19 304 ASN A C 1
ATOM 2417 O O . ASN A 1 304 ? 23.769 6.986 -22.285 1.00 94.19 304 ASN A O 1
ATOM 2421 N N . GLY A 1 305 ? 21.839 7.215 -23.416 1.00 90.19 305 GLY A N 1
ATOM 2422 C CA . GLY A 1 305 ? 21.223 5.975 -22.949 1.00 90.19 305 GLY A CA 1
ATOM 2423 C C . GLY A 1 305 ? 20.649 6.041 -21.538 1.00 90.19 305 GLY A C 1
ATOM 2424 O O . GLY A 1 305 ? 20.205 5.021 -21.017 1.00 90.19 305 GLY A O 1
ATOM 2425 N N . LYS A 1 306 ? 20.597 7.214 -20.905 1.00 96.06 306 LYS A N 1
ATOM 2426 C CA . LYS A 1 306 ? 19.910 7.381 -19.624 1.00 96.06 306 LYS A CA 1
ATOM 2427 C C . LYS A 1 306 ? 18.397 7.432 -19.843 1.00 96.06 306 LYS A C 1
ATOM 2429 O O . LYS A 1 306 ? 17.894 8.293 -20.564 1.00 96.06 306 LYS A O 1
ATOM 2434 N N . ILE A 1 307 ? 17.690 6.549 -19.141 1.00 97.06 307 ILE A N 1
ATOM 2435 C CA . ILE A 1 307 ? 16.224 6.478 -19.095 1.00 97.06 307 ILE A CA 1
ATOM 2436 C C . ILE A 1 307 ? 15.737 7.108 -17.778 1.00 97.06 307 ILE A C 1
ATOM 2438 O O . ILE A 1 307 ? 16.122 6.648 -16.696 1.00 97.06 307 ILE A O 1
ATOM 2442 N N . GLN A 1 308 ? 14.916 8.159 -17.861 1.00 95.75 308 GLN A N 1
ATOM 2443 C CA . GLN A 1 308 ? 14.371 8.920 -16.722 1.00 95.75 308 GLN A CA 1
ATOM 2444 C C . GLN A 1 308 ? 12.847 9.057 -16.819 1.00 95.75 308 GLN A C 1
ATOM 2446 O O . GLN A 1 308 ? 12.330 9.099 -17.931 1.00 95.75 308 GLN A O 1
ATOM 2451 N N . TYR A 1 309 ? 12.160 9.146 -15.678 1.00 92.25 309 TYR A N 1
ATOM 2452 C CA . TYR A 1 309 ? 10.712 9.338 -15.551 1.00 92.25 309 TYR A CA 1
ATOM 2453 C C . TYR A 1 309 ? 1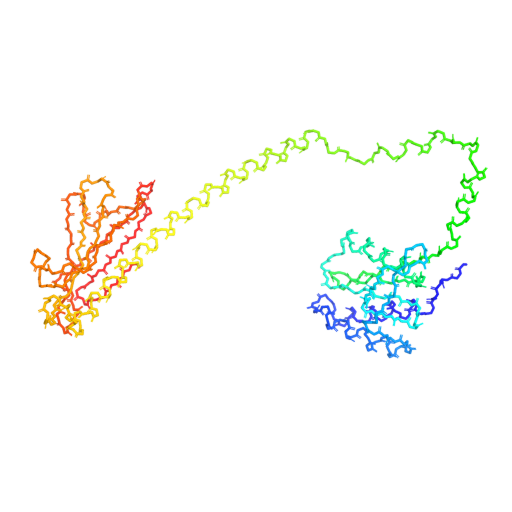0.374 10.076 -14.253 1.00 92.25 309 TYR A C 1
ATOM 2455 O O . TYR A 1 309 ? 11.237 10.047 -13.339 1.00 92.25 309 TYR A O 1
#

Radius of gyration: 37.83 Å; chains: 1; bounding box: 72×43×100 Å

Foldseek 3Di:
DDDDPNVLVVQLVVLLVVLCVVPALPDDQVVSLVSSVVSCVVVVKDKDAQDWFFFDDPNDTDDIDTARIDIPVAEGEHEEREQDDDPVQVVVVVNRCQRGPHQWYWYWYSHNDTDIDIGGHDPVVVVVVVVVCVVCVPDDDPPVVPPPPDDDDCDPVNVVVVVVVVVVVVVVVVVVVVVVVLLVLQVVVVVVVLVLLVVQLVQLQVQPDDPVRPGGWKKKKKWDAEQPPQQTKIWIWGDPDDVPTHTDDIDRRPSQKGWVPVPYRDMDMWIAGHNQSFTPAWDKTKMAGPVCRVSIDIWTQGRNRDIDD

Sequence (309 aa):
MSLLYEKESYEIRGACFWIWKEFGSAFKESIIDKALTEELLRRGLKVENQKRIDIFYQSKKVGTYIPDKIVNDSILIELKAKPFLTKSDYLQFQRYLKGSNYKLGFLINFGNKLTIKRYVYDKIRKDQRQIRDLLNGSARDPRFTKEIRERSAFTLMELLIIIGIFAILAGIGFISIVNYKQNQDLTSTTQEIVEVLRNAQNRSLSQEATSTTGTGGSWGVHFENPNGDGNDFYELFQGSNYNNGTIVSKSNLPSNIQFDIPASGSSSTVIFSPITGLPDTATTIKISLISSPTSSSTITINANGKIQY

Secondary structure (DSSP, 8-state):
-PPTTHHHHHHHHHHHHHHHHHHTT-S-HHHHHHHHHHHHHHTT--EEET--EEEEETTEEEEEE--SEEETTTEEEEEE-SSS--HHHHHHHHHHHHHSS-SEEEEEEESSSEEEEEEE--THHHHHHHHHHHHTTT---TTTTSSSS-S----HHHHHHHHHHHHHHHHHHHHHHHHHHHHHHHHHHHHHHHHHHHHHHHHHHHTPPPTTT-S---EEEEEEE-TTSS--EEEEEESSSSTTSEEEEEEEPPTTEEEEESPTTEEEEEEEPTTT--BSS-EEEEEEETTEEEEEEEEEE-TTS-EE-